Protein AF-0000000066011784 (afdb_homodimer)

Sequence (286 aa):
MIDISGKDIVLREAIAEGFIKLKKDTIEKITKREIEKGDVIATAKVAGILAAKKTHELLPMCHPIPLEYINVEIEIENDGLKVVSTVRAHYRTGVEMEALTATSIALLTIWDMVKKYEKDEEGQYPLTEISKIRVVSKIKSYGMIDISGKDIVLREAIAEGFIKLKKDTIEKITKREIEKGDVIATAKVAGILAAKKTHELLPMCHPIPLEYINVEIEIENDGLKVVSTVRAHYRTGVEMEALTATSIALLTIWDMVKKYEKDEEGQYPLTEISKIRVVSKIKSYG

Structure (mmCIF, N/CA/C/O backbone):
data_AF-0000000066011784-model_v1
#
loop_
_entity.id
_entity.type
_entity.pdbx_description
1 polymer 'Probable cyclic pyranopterin monophosphate synthase'
#
loop_
_atom_site.group_PDB
_atom_site.id
_atom_site.type_symbol
_atom_site.label_atom_id
_atom_site.label_alt_id
_atom_site.label_comp_id
_atom_site.label_asym_id
_atom_site.label_entity_id
_atom_site.label_seq_id
_atom_site.pdbx_PDB_ins_code
_atom_site.Cartn_x
_atom_site.Cartn_y
_atom_site.Cartn_z
_atom_site.occupancy
_atom_site.B_iso_or_equiv
_atom_site.auth_seq_id
_atom_site.auth_comp_id
_atom_site.auth_asym_id
_atom_site.auth_atom_id
_atom_site.pdbx_PDB_model_num
ATOM 1 N N . MET A 1 1 ? 7.016 -10.203 -16.797 1 94.31 1 MET A N 1
ATOM 2 C CA . MET A 1 1 ? 5.688 -10.805 -16.703 1 94.31 1 MET A CA 1
ATOM 3 C C . MET A 1 1 ? 5.719 -12.266 -17.156 1 94.31 1 MET A C 1
ATOM 5 O O . MET A 1 1 ? 6.492 -12.625 -18.047 1 94.31 1 MET A O 1
ATOM 9 N N . ILE A 1 2 ? 4.926 -13 -16.469 1 93.44 2 ILE A N 1
ATOM 10 C CA . ILE A 1 2 ? 4.855 -14.422 -16.797 1 93.44 2 ILE A CA 1
ATOM 11 C C . ILE A 1 2 ? 3.863 -14.641 -17.938 1 93.44 2 ILE A C 1
ATOM 13 O O . ILE A 1 2 ? 2.787 -14.039 -17.953 1 93.44 2 ILE A O 1
ATOM 17 N N . ASP A 1 3 ? 4.336 -15.523 -18.906 1 96.31 3 ASP A N 1
ATOM 18 C CA . ASP A 1 3 ? 3.43 -15.867 -20 1 96.31 3 ASP A CA 1
ATOM 19 C C . ASP A 1 3 ? 2.268 -16.719 -19.5 1 96.31 3 ASP A C 1
ATOM 21 O O . ASP A 1 3 ? 2.475 -17.844 -19.031 1 96.31 3 ASP A O 1
ATOM 25 N N . ILE A 1 4 ? 1.049 -16.203 -19.719 1 96.06 4 ILE A N 1
ATOM 26 C CA . ILE A 1 4 ? -0.105 -16.938 -19.203 1 96.06 4 ILE A CA 1
ATOM 27 C C . ILE A 1 4 ? -0.99 -17.391 -20.359 1 96.06 4 ILE A C 1
ATOM 29 O O . ILE A 1 4 ? -2.115 -17.844 -20.156 1 96.06 4 ILE A O 1
ATOM 33 N N . SER A 1 5 ? -0.498 -17.312 -21.562 1 95.94 5 SER A N 1
ATOM 34 C CA . SER A 1 5 ? -1.298 -17.578 -22.75 1 95.94 5 SER A CA 1
ATOM 35 C C . SER A 1 5 ? -1.768 -19.031 -22.797 1 95.94 5 SER A C 1
ATOM 37 O O . SER A 1 5 ? -2.789 -19.344 -23.406 1 95.94 5 SER A O 1
ATOM 39 N N . GLY A 1 6 ? -1.087 -19.875 -22.141 1 96.12 6 GLY A N 1
ATOM 40 C CA . GLY A 1 6 ? -1.404 -21.297 -22.156 1 96.12 6 GLY A CA 1
ATOM 41 C C . GLY A 1 6 ? -2.344 -21.719 -21.047 1 96.12 6 GLY A C 1
ATOM 42 O O . GLY A 1 6 ? -2.719 -22.891 -20.938 1 96.12 6 GLY A O 1
ATOM 43 N N . LYS A 1 7 ? -2.783 -20.906 -20.281 1 95.31 7 LYS A N 1
ATOM 44 C CA . LYS A 1 7 ? -3.625 -21.234 -19.141 1 95.31 7 LYS A CA 1
ATOM 45 C C . LYS A 1 7 ? -5.105 -21.078 -19.484 1 95.31 7 LYS A C 1
ATOM 47 O O . LYS A 1 7 ? -5.469 -20.25 -20.312 1 95.31 7 LYS A O 1
ATOM 52 N N . ASP A 1 8 ? -5.93 -21.75 -18.766 1 95.56 8 ASP A N 1
ATOM 53 C CA . ASP A 1 8 ? -7.375 -21.688 -18.953 1 95.56 8 ASP A CA 1
ATOM 54 C C . ASP A 1 8 ? -7.98 -20.516 -18.203 1 95.56 8 ASP A C 1
ATOM 56 O O . ASP A 1 8 ? -7.426 -20.062 -17.188 1 95.56 8 ASP A O 1
ATOM 60 N N . ILE A 1 9 ? -9.086 -20.047 -18.734 1 97.31 9 ILE A N 1
ATOM 61 C CA . ILE A 1 9 ? -9.875 -19.047 -18.031 1 97.31 9 ILE A CA 1
ATOM 62 C C . ILE A 1 9 ? -10.766 -19.719 -16.984 1 97.31 9 ILE A C 1
ATOM 64 O O . ILE A 1 9 ? -11.594 -20.562 -17.328 1 97.31 9 ILE A O 1
ATOM 68 N N . VAL A 1 10 ? -10.602 -19.391 -15.719 1 97.25 10 VAL A N 1
ATOM 69 C CA . VAL A 1 10 ? -11.414 -19.953 -14.641 1 97.25 10 VAL A CA 1
ATOM 70 C C . VAL A 1 10 ? -11.797 -18.828 -13.664 1 97.25 10 VAL A C 1
ATOM 72 O O . VAL A 1 10 ? -11.258 -17.734 -13.727 1 97.25 10 VAL A O 1
ATOM 75 N N . LEU A 1 11 ? -12.758 -19.141 -12.828 1 97.56 11 LEU A N 1
ATOM 76 C CA . LEU A 1 11 ? -13.117 -18.188 -11.789 1 97.56 11 LEU A CA 1
ATOM 77 C C . LEU A 1 11 ? -12 -18.062 -10.758 1 97.56 11 LEU A C 1
ATOM 79 O O . LEU A 1 11 ? -11.523 -19.062 -10.227 1 97.56 11 LEU A O 1
ATOM 83 N N . ARG A 1 12 ? -11.664 -16.844 -10.586 1 97.56 12 ARG A N 1
ATOM 84 C CA . ARG A 1 12 ? -10.68 -16.484 -9.57 1 97.56 12 ARG A CA 1
ATOM 85 C C . ARG A 1 12 ? -11.266 -15.516 -8.555 1 97.56 12 ARG A C 1
ATOM 87 O O . ARG A 1 12 ? -11.984 -14.586 -8.93 1 97.56 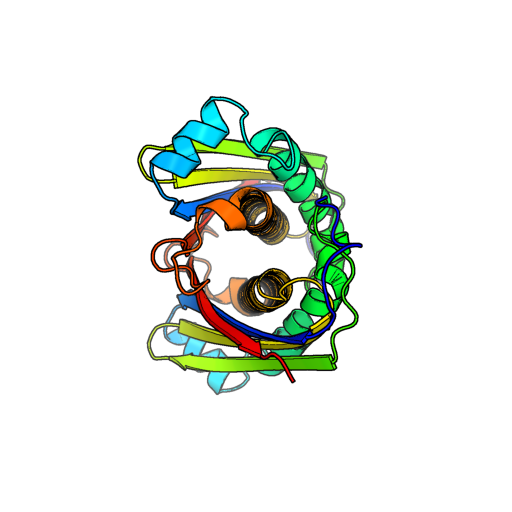12 ARG A O 1
ATOM 94 N N . GLU A 1 13 ? -11.039 -15.758 -7.312 1 98.44 13 GLU A N 1
ATOM 95 C CA . GLU A 1 13 ? -11.406 -14.836 -6.246 1 98.44 13 GLU A CA 1
ATOM 96 C C . GLU A 1 13 ? -10.289 -14.703 -5.215 1 98.44 13 GLU A C 1
ATOM 98 O O . GLU A 1 13 ? -9.641 -15.695 -4.863 1 98.44 13 GLU A O 1
ATOM 103 N N . ALA A 1 14 ? -10.125 -13.547 -4.754 1 98.75 14 ALA A N 1
ATOM 104 C CA . ALA A 1 14 ? -9.172 -13.305 -3.674 1 98.75 14 ALA A CA 1
ATOM 105 C C . ALA A 1 14 ? -9.734 -12.32 -2.656 1 98.75 14 ALA A C 1
ATOM 107 O O . ALA A 1 14 ? -10.414 -11.359 -3.021 1 98.75 14 ALA A O 1
ATOM 108 N N . ILE A 1 15 ? -9.477 -12.57 -1.423 1 98.88 15 ILE A N 1
ATOM 109 C CA . ILE A 1 15 ? -9.789 -11.672 -0.318 1 98.88 15 ILE A CA 1
ATOM 110 C C . ILE A 1 15 ? -8.5 -11.258 0.389 1 98.88 15 ILE A C 1
ATOM 112 O O . ILE A 1 15 ? -7.684 -12.102 0.757 1 98.88 15 ILE A O 1
ATOM 116 N N . ALA A 1 16 ? -8.281 -10 0.486 1 98.94 16 ALA A N 1
ATOM 117 C CA . ALA A 1 16 ? -7.152 -9.445 1.233 1 98.94 16 ALA A CA 1
ATOM 118 C C . ALA A 1 16 ? -7.633 -8.555 2.377 1 98.94 16 ALA A C 1
ATOM 120 O O . ALA A 1 16 ? -8.742 -8.023 2.33 1 98.94 16 ALA A O 1
ATOM 121 N N . GLU A 1 17 ? -6.809 -8.43 3.387 1 98.94 17 GLU A N 1
ATOM 122 C CA . GLU A 1 17 ? -7.133 -7.543 4.5 1 98.94 17 GLU A CA 1
ATOM 123 C C . GLU A 1 17 ? -5.918 -6.723 4.922 1 98.94 17 GLU A C 1
ATOM 125 O O . GLU A 1 17 ? -4.797 -6.996 4.488 1 98.94 17 GLU A O 1
ATOM 130 N N . GLY A 1 18 ? -6.121 -5.754 5.664 1 98.94 18 GLY A N 1
ATOM 131 C CA . GLY A 1 18 ? -5.137 -4.895 6.301 1 98.94 18 GLY A CA 1
ATOM 132 C C . GLY A 1 18 ? -5.711 -4.062 7.43 1 98.94 18 GLY A C 1
ATOM 133 O O . GLY A 1 18 ? -6.926 -4.043 7.641 1 98.94 18 GLY A O 1
ATOM 134 N N . PHE A 1 19 ? -4.801 -3.488 8.094 1 98.94 19 PHE A N 1
ATOM 135 C CA . PHE A 1 19 ? -5.207 -2.758 9.289 1 98.94 19 PHE A CA 1
ATOM 136 C C . PHE A 1 19 ? -4.387 -1.481 9.445 1 98.94 19 PHE A C 1
ATOM 138 O O . PHE A 1 19 ? -3.191 -1.465 9.148 1 98.94 19 PHE A O 1
ATOM 145 N N . ILE A 1 20 ? -5.043 -0.404 9.859 1 98.94 20 ILE A N 1
ATOM 146 C CA . ILE A 1 20 ? -4.34 0.812 10.25 1 98.94 20 ILE A CA 1
ATOM 147 C C . ILE A 1 20 ? -4.645 1.138 11.711 1 98.94 20 ILE A C 1
ATOM 149 O O . ILE A 1 20 ? -5.812 1.274 12.094 1 98.94 20 ILE A O 1
ATOM 153 N N . LYS A 1 21 ? -3.605 1.22 12.547 1 98.94 21 LYS A N 1
ATOM 154 C CA . LYS A 1 21 ? -3.699 1.637 13.945 1 98.94 21 LYS A CA 1
ATOM 155 C C . LYS A 1 21 ? -3.834 3.152 14.055 1 98.94 21 LYS A C 1
ATOM 157 O O . LYS A 1 21 ? -3.068 3.896 13.438 1 98.94 21 LYS A O 1
ATOM 162 N N . LEU A 1 22 ? -4.797 3.602 14.836 1 98.81 22 LEU A N 1
ATOM 163 C CA . LEU A 1 22 ? -5.062 5.023 15.023 1 98.81 22 LEU A CA 1
ATOM 164 C C . LEU A 1 22 ? -5.32 5.332 16.5 1 98.81 22 LEU A C 1
ATOM 166 O O . LEU A 1 22 ? -5.648 4.438 17.281 1 98.81 22 LEU A O 1
ATOM 170 N N . LYS A 1 23 ? -5.219 6.641 16.828 1 98.44 23 LYS A N 1
ATOM 171 C CA . LYS A 1 23 ? -5.617 7.109 18.141 1 98.44 23 LYS A CA 1
ATOM 172 C C . LYS A 1 23 ? -7.117 6.938 18.359 1 98.44 23 LYS A C 1
ATOM 174 O O . LYS A 1 23 ? -7.906 7.066 17.422 1 98.44 23 LYS A O 1
ATOM 179 N N . LYS A 1 24 ? -7.477 6.727 19.641 1 98 24 LYS A N 1
ATOM 180 C CA . LYS A 1 24 ? -8.891 6.582 20 1 98 24 LYS A CA 1
ATOM 181 C C . LYS A 1 24 ? -9.68 7.828 19.609 1 98 24 LYS A C 1
ATOM 183 O O . LYS A 1 24 ? -10.797 7.719 19.094 1 98 24 LYS A O 1
ATOM 188 N N . ASP A 1 25 ? -9.109 8.953 19.844 1 98.06 25 ASP A N 1
ATOM 189 C CA . ASP A 1 25 ? -9.781 10.211 19.531 1 98.06 25 ASP A CA 1
ATOM 190 C C . ASP A 1 25 ? -10.039 10.32 18.016 1 98.06 25 ASP A C 1
ATOM 192 O O . ASP A 1 25 ? -11.062 10.867 17.609 1 98.06 25 ASP A O 1
ATOM 196 N N . THR A 1 26 ? -9.094 9.852 17.219 1 98.69 26 THR A N 1
ATOM 197 C CA . THR A 1 26 ? -9.258 9.875 15.781 1 98.69 26 THR A CA 1
ATOM 198 C C . THR A 1 26 ? -10.406 8.961 15.352 1 98.69 26 THR A C 1
ATOM 200 O O . THR A 1 26 ? -11.219 9.328 14.5 1 98.69 26 THR A O 1
ATOM 203 N N . ILE A 1 27 ? -10.469 7.785 15.953 1 98.75 27 ILE A N 1
ATOM 204 C CA . ILE A 1 27 ? -11.516 6.824 15.641 1 98.75 27 ILE A CA 1
ATOM 205 C C . ILE A 1 27 ? -12.883 7.422 15.984 1 98.75 27 ILE A C 1
ATOM 207 O O . ILE A 1 27 ? -13.844 7.273 15.227 1 98.75 27 ILE A O 1
ATOM 211 N N . GLU A 1 28 ? -12.945 8.094 17.078 1 98.5 28 GLU A N 1
ATOM 212 C CA . GLU A 1 28 ? -14.18 8.758 17.484 1 98.5 28 GLU A CA 1
ATOM 213 C C . GLU A 1 28 ? -14.594 9.812 16.469 1 98.5 28 GLU A C 1
ATOM 215 O O . GLU A 1 28 ? -15.773 9.922 16.109 1 98.5 28 GLU A O 1
ATOM 220 N N . LYS A 1 29 ? -13.664 10.57 16.016 1 98.62 29 LYS A N 1
ATOM 221 C CA . LYS A 1 29 ? -13.945 11.602 15.023 1 98.62 29 LYS A CA 1
ATOM 222 C C . LYS A 1 29 ? -14.453 10.992 13.727 1 98.62 29 LYS A C 1
ATOM 224 O O . LYS A 1 29 ? -15.336 11.547 13.07 1 98.62 29 LYS A O 1
ATOM 229 N N . ILE A 1 30 ? -13.875 9.859 13.312 1 98.62 30 ILE A N 1
ATOM 230 C CA . ILE A 1 30 ? -14.328 9.164 12.109 1 98.62 30 ILE A CA 1
ATOM 231 C C . ILE A 1 30 ? -15.773 8.727 12.289 1 98.62 30 ILE A C 1
ATOM 233 O O . ILE A 1 30 ? -16.609 8.953 11.406 1 98.62 30 ILE A O 1
ATOM 237 N N . THR A 1 31 ? -16.047 8.117 13.43 1 97.88 31 THR A N 1
ATOM 238 C CA . THR A 1 31 ? -17.375 7.57 13.719 1 97.88 31 THR A CA 1
ATOM 239 C C . THR A 1 31 ? -18.422 8.672 13.734 1 97.88 31 THR A C 1
ATOM 241 O O . THR A 1 31 ? -19.547 8.477 13.266 1 97.88 31 THR A O 1
ATOM 244 N N . LYS A 1 32 ? -18.016 9.805 14.188 1 97.81 32 LYS A N 1
ATOM 245 C CA . LYS A 1 32 ? -18.922 10.93 14.32 1 97.81 32 LYS A CA 1
ATOM 246 C C . LYS A 1 32 ? -18.953 11.773 13.047 1 97.81 32 LYS A C 1
ATOM 248 O O . LYS A 1 32 ? -19.672 12.766 12.969 1 97.81 32 LYS A O 1
ATOM 253 N N . ARG A 1 33 ? -18.141 11.398 12.023 1 97.12 33 ARG A N 1
ATOM 254 C CA . ARG A 1 33 ? -18.062 12.109 10.75 1 97.12 33 ARG A CA 1
ATOM 255 C C . ARG A 1 33 ? -17.594 13.547 10.953 1 97.12 33 ARG A C 1
ATOM 257 O O . ARG A 1 33 ? -18.188 14.484 10.398 1 97.12 33 ARG A O 1
ATOM 264 N N . GLU A 1 34 ? -16.609 13.656 11.766 1 97.88 34 GLU A N 1
ATOM 265 C CA . GLU A 1 34 ? -16.094 14.977 12.109 1 97.88 34 GLU A CA 1
ATOM 266 C C . GLU A 1 34 ? -14.727 15.211 11.469 1 97.88 34 GLU A C 1
ATOM 268 O O . GLU A 1 34 ? -13.992 16.125 11.867 1 97.88 34 GLU A O 1
ATOM 273 N N . ILE A 1 35 ? -14.391 14.445 10.578 1 97.94 35 ILE A N 1
ATOM 274 C CA . ILE A 1 35 ? -13.133 14.625 9.852 1 97.94 35 ILE A CA 1
ATOM 275 C C . ILE A 1 35 ? -13.289 15.719 8.805 1 97.94 35 ILE A C 1
ATOM 277 O O . ILE A 1 35 ? -14.211 15.68 7.98 1 97.94 35 ILE A O 1
ATOM 281 N N . GLU A 1 36 ? -12.398 16.672 8.836 1 96.44 36 GLU A N 1
ATOM 282 C CA . GLU A 1 36 ? -12.484 17.875 8.023 1 96.44 36 GLU A CA 1
ATOM 283 C C . GLU A 1 36 ? -12.492 17.547 6.535 1 96.44 36 GLU A C 1
ATOM 285 O O . GLU A 1 36 ? -13.195 18.188 5.754 1 96.44 36 GLU A O 1
ATOM 290 N N . LYS A 1 37 ? -11.734 16.531 6.129 1 96.88 37 LYS A N 1
ATOM 291 C CA . LYS A 1 37 ? -11.578 16.203 4.715 1 96.88 37 LYS A CA 1
ATOM 292 C C . LYS A 1 37 ? -12.812 15.484 4.172 1 96.88 37 LYS A C 1
ATOM 294 O O . LYS A 1 37 ? -12.922 15.25 2.969 1 96.88 37 LYS A O 1
ATOM 299 N N . GLY A 1 38 ? -13.719 15.008 5.02 1 97.44 38 GLY A N 1
ATOM 300 C CA . GLY A 1 38 ? -14.938 14.367 4.547 1 97.44 38 GLY A CA 1
ATOM 301 C C . GLY A 1 38 ? -15.125 12.969 5.094 1 97.44 38 GLY A C 1
ATOM 302 O O . GLY A 1 38 ? -14.594 12.633 6.152 1 97.44 38 GLY A O 1
ATOM 303 N N . ASP A 1 39 ? -15.992 12.188 4.375 1 98.19 39 ASP A N 1
ATOM 304 C CA . ASP A 1 39 ? -16.328 10.82 4.785 1 98.19 39 ASP A CA 1
ATOM 305 C C . ASP A 1 39 ? -15.156 9.875 4.527 1 98.19 39 ASP A C 1
ATOM 307 O O . ASP A 1 39 ? -14.93 9.461 3.389 1 98.19 39 ASP A O 1
ATOM 311 N N . VAL A 1 40 ? -14.508 9.484 5.645 1 98.81 40 VAL A N 1
ATOM 312 C CA . VAL A 1 40 ? -13.289 8.695 5.57 1 98.81 40 VAL A CA 1
ATOM 313 C C . VAL A 1 40 ? -13.586 7.332 4.953 1 98.81 40 VAL A C 1
ATOM 315 O O . VAL A 1 40 ? -12.883 6.879 4.051 1 98.81 40 VAL A O 1
ATOM 318 N N . ILE A 1 41 ? -14.625 6.676 5.359 1 98.75 41 ILE A N 1
ATOM 319 C CA . ILE A 1 41 ? -14.977 5.316 4.961 1 98.75 41 ILE A CA 1
ATOM 320 C C . ILE A 1 41 ? -15.352 5.297 3.479 1 98.75 41 ILE A C 1
ATOM 322 O O . ILE A 1 41 ? -14.805 4.512 2.705 1 98.75 41 ILE A O 1
ATOM 326 N N . ALA A 1 42 ? -16.219 6.207 3.078 1 98.69 42 ALA A N 1
ATOM 327 C CA . ALA A 1 42 ? -16.656 6.246 1.687 1 98.69 42 ALA A CA 1
ATOM 328 C C . ALA A 1 42 ? -15.5 6.574 0.752 1 98.69 42 ALA A C 1
ATOM 330 O O . ALA A 1 42 ? -15.359 5.965 -0.31 1 98.69 42 ALA A O 1
ATOM 331 N N . THR A 1 43 ? -14.711 7.504 1.139 1 98.88 43 THR A N 1
ATOM 332 C CA . THR A 1 43 ? -13.586 7.918 0.307 1 98.88 43 THR A CA 1
ATOM 333 C C . THR A 1 43 ? -12.578 6.781 0.146 1 98.88 43 THR A C 1
ATOM 335 O O . THR A 1 43 ? -12.102 6.516 -0.96 1 98.88 43 THR A O 1
ATOM 338 N N . ALA A 1 44 ? -12.25 6.117 1.229 1 98.94 44 ALA A N 1
ATOM 339 C CA . ALA A 1 44 ? -11.281 5.02 1.198 1 98.94 44 ALA A CA 1
ATOM 340 C C . ALA A 1 44 ? -11.812 3.852 0.372 1 98.94 44 ALA A C 1
ATOM 342 O O . ALA A 1 44 ? -11.055 3.215 -0.367 1 98.94 44 ALA A O 1
ATOM 343 N N . LYS A 1 45 ? -13.109 3.549 0.526 1 98.94 45 LYS A N 1
ATOM 344 C CA . LYS A 1 45 ? -13.727 2.48 -0.257 1 98.94 45 LYS A CA 1
ATOM 345 C C . LYS A 1 45 ? -13.578 2.74 -1.753 1 98.94 45 LYS A C 1
ATOM 347 O O . LYS A 1 45 ? -13.141 1.862 -2.502 1 98.94 45 LYS A O 1
ATOM 352 N N . VAL A 1 46 ? -13.844 3.922 -2.154 1 98.88 46 VAL A N 1
ATOM 353 C CA . VAL A 1 46 ? -13.805 4.262 -3.572 1 98.88 46 VAL A CA 1
ATOM 354 C C . VAL A 1 46 ? -12.359 4.258 -4.066 1 98.88 46 VAL A C 1
ATOM 356 O O . VAL A 1 46 ? -12.07 3.748 -5.148 1 98.88 46 VAL A O 1
ATOM 359 N N . ALA A 1 47 ? -11.469 4.82 -3.256 1 98.94 47 ALA A N 1
ATOM 360 C CA . ALA A 1 47 ? -10.055 4.832 -3.629 1 98.94 47 ALA A CA 1
ATOM 361 C C . ALA A 1 47 ? -9.531 3.412 -3.822 1 98.94 47 ALA A C 1
ATOM 363 O O . ALA A 1 47 ? -8.805 3.137 -4.781 1 98.94 47 ALA A O 1
ATOM 364 N N . GLY A 1 48 ? -9.891 2.521 -2.895 1 98.94 48 GLY A N 1
ATOM 365 C CA . GLY A 1 48 ? -9.492 1.129 -3.014 1 98.94 48 GLY A CA 1
ATOM 366 C C . GLY A 1 48 ? -10.016 0.46 -4.27 1 98.94 48 GLY A C 1
ATOM 367 O O . GLY A 1 48 ? -9.273 -0.242 -4.961 1 98.94 48 GLY A O 1
ATOM 368 N N . ILE A 1 49 ? -11.258 0.704 -4.566 1 98.94 49 ILE A N 1
ATOM 369 C CA . ILE A 1 49 ? -11.891 0.12 -5.742 1 98.94 49 ILE A CA 1
ATOM 370 C C . ILE A 1 49 ? -11.172 0.604 -7.004 1 98.94 49 ILE A C 1
ATOM 372 O O . ILE A 1 49 ? -10.836 -0.197 -7.879 1 98.94 49 ILE A O 1
ATOM 376 N N . LEU A 1 50 ? -10.914 1.842 -7.078 1 98.88 50 LEU A N 1
ATOM 377 C CA . LEU A 1 50 ? -10.258 2.414 -8.25 1 98.88 50 LEU A CA 1
ATOM 378 C C . LEU A 1 50 ? -8.836 1.89 -8.383 1 98.88 50 LEU A C 1
ATOM 380 O O . LEU A 1 50 ? -8.367 1.632 -9.492 1 98.88 50 LEU A O 1
ATOM 384 N N . ALA A 1 51 ? -8.195 1.74 -7.254 1 98.88 51 ALA A N 1
ATOM 385 C CA . ALA A 1 51 ? -6.816 1.252 -7.273 1 98.88 51 ALA A CA 1
ATOM 386 C C . ALA A 1 51 ? -6.75 -0.186 -7.781 1 98.88 51 ALA A C 1
ATOM 388 O O . ALA A 1 51 ? -5.828 -0.552 -8.508 1 98.88 51 ALA A O 1
ATOM 389 N N . ALA A 1 52 ? -7.695 -0.973 -7.367 1 98.88 52 ALA A N 1
ATOM 390 C CA . ALA A 1 52 ? -7.734 -2.346 -7.867 1 98.88 52 ALA A CA 1
ATOM 391 C C . ALA A 1 52 ? -7.742 -2.373 -9.391 1 98.88 52 ALA A C 1
ATOM 393 O O . ALA A 1 52 ? -7.062 -3.199 -10.008 1 98.88 52 ALA A O 1
ATOM 394 N N . LYS A 1 53 ? -8.438 -1.481 -9.969 1 98.75 53 LYS A N 1
ATOM 395 C CA . LYS A 1 53 ? -8.594 -1.421 -11.422 1 98.75 53 LYS A CA 1
ATOM 396 C C . LYS A 1 53 ? -7.312 -0.946 -12.094 1 98.75 53 LYS A C 1
ATOM 398 O O . LYS A 1 53 ? -7.145 -1.104 -13.305 1 98.75 53 LYS A O 1
ATOM 403 N N . LYS A 1 54 ? -6.383 -0.386 -11.32 1 98.44 54 LYS A N 1
ATOM 404 C CA . LYS A 1 54 ? -5.152 0.184 -11.867 1 98.44 54 LYS A CA 1
ATOM 405 C C . LYS A 1 54 ? -3.928 -0.593 -11.398 1 98.44 54 LYS A C 1
ATOM 407 O O . LYS A 1 54 ? -2.805 -0.092 -11.469 1 98.44 54 LYS A O 1
ATOM 412 N N . THR A 1 55 ? -4.18 -1.775 -10.93 1 98.88 55 THR A N 1
ATOM 413 C CA . THR A 1 55 ? -3.102 -2.559 -10.336 1 98.88 55 THR A CA 1
ATOM 414 C C . THR A 1 55 ? -1.966 -2.758 -11.336 1 98.88 55 THR A C 1
ATOM 416 O O . THR A 1 55 ? -0.795 -2.559 -11 1 98.88 55 THR A O 1
ATOM 419 N N . HIS A 1 56 ? -2.275 -3.07 -12.57 1 98.56 56 HIS A N 1
ATOM 420 C CA . HIS A 1 56 ? -1.271 -3.385 -13.578 1 98.56 56 HIS A CA 1
ATOM 421 C C . HIS A 1 56 ? -0.485 -2.141 -13.977 1 98.56 56 HIS A C 1
ATOM 423 O O . HIS A 1 56 ? 0.613 -2.246 -14.531 1 98.56 56 HIS A O 1
ATOM 429 N N . GLU A 1 57 ? -0.991 -0.917 -13.695 1 98.56 57 GLU A N 1
ATOM 430 C CA . GLU A 1 57 ? -0.268 0.325 -13.953 1 98.56 57 GLU A CA 1
ATOM 431 C C . GLU A 1 57 ? 0.727 0.625 -12.836 1 98.56 57 GLU A C 1
ATOM 433 O O . GLU A 1 57 ? 1.74 1.29 -13.062 1 98.56 57 GLU A O 1
ATOM 438 N N . LEU A 1 58 ? 0.425 0.125 -11.672 1 98.69 58 LEU A N 1
ATOM 439 C CA . LEU A 1 58 ? 1.206 0.427 -10.477 1 98.69 58 LEU A CA 1
ATOM 440 C C . LEU A 1 58 ? 2.301 -0.613 -10.266 1 98.69 58 LEU A C 1
ATOM 442 O O . LEU A 1 58 ? 3.377 -0.293 -9.758 1 98.69 58 LEU A O 1
ATOM 446 N N . LEU A 1 59 ? 1.988 -1.848 -10.609 1 98.75 59 LEU A N 1
ATOM 447 C CA . LEU A 1 59 ? 2.906 -2.969 -10.445 1 98.75 59 LEU A CA 1
ATOM 448 C C . LEU A 1 59 ? 3.387 -3.48 -11.805 1 98.75 59 LEU A C 1
ATOM 450 O O . LEU A 1 59 ? 2.631 -4.129 -12.531 1 98.75 59 LEU A O 1
ATOM 454 N N . PRO A 1 60 ? 4.59 -3.33 -12.07 1 98.56 60 PRO A N 1
ATOM 455 C CA . PRO A 1 60 ? 5.113 -3.449 -13.438 1 98.56 60 PRO A CA 1
ATOM 456 C C . PRO A 1 60 ? 4.883 -4.832 -14.039 1 98.56 60 PRO A C 1
ATOM 458 O O . PRO A 1 60 ? 4.73 -4.961 -15.258 1 98.56 60 PRO A O 1
ATOM 461 N N . MET A 1 61 ? 4.879 -5.836 -13.266 1 98.19 61 MET A N 1
ATOM 462 C CA . MET A 1 61 ? 4.883 -7.1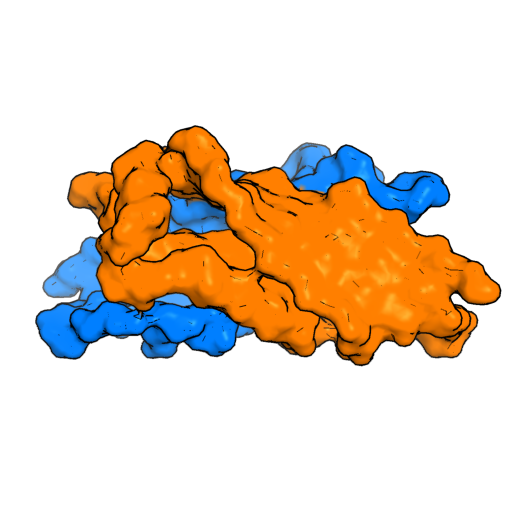8 -13.836 1 98.19 61 MET A CA 1
ATOM 463 C C . MET A 1 61 ? 3.504 -7.824 -13.719 1 98.19 61 MET A C 1
ATOM 465 O O . MET A 1 61 ? 3.363 -9.039 -13.891 1 98.19 61 MET A O 1
ATOM 469 N N . CYS A 1 62 ? 2.52 -7.082 -13.359 1 98.12 62 CYS A N 1
ATOM 470 C CA . CYS A 1 62 ? 1.153 -7.586 -13.289 1 98.12 62 CYS A CA 1
ATOM 471 C C . CYS A 1 62 ? 0.471 -7.516 -14.648 1 98.12 62 CYS A C 1
ATOM 473 O O . CYS A 1 62 ? 0.698 -6.578 -15.414 1 98.12 62 CYS A O 1
ATOM 475 N N . HIS A 1 63 ? -0.33 -8.445 -14.969 1 98.19 63 HIS A N 1
ATOM 476 C CA . HIS A 1 63 ? -1.192 -8.43 -16.141 1 98.19 63 HIS A CA 1
ATOM 477 C C . HIS A 1 63 ? -2.404 -7.531 -15.93 1 98.19 63 HIS A C 1
ATOM 479 O O . HIS A 1 63 ? -2.918 -7.434 -14.812 1 98.19 63 HIS A O 1
ATOM 485 N N . PRO A 1 64 ? -2.861 -6.871 -16.969 1 98.19 64 PRO A N 1
ATOM 486 C CA . PRO A 1 64 ? -4.18 -6.246 -16.859 1 98.19 64 PRO A CA 1
ATOM 487 C C . PRO A 1 64 ? -5.316 -7.266 -16.844 1 98.19 64 PRO A C 1
ATOM 489 O O . PRO A 1 64 ? -5.465 -8.047 -17.797 1 98.19 64 PRO A O 1
ATOM 492 N N . ILE A 1 65 ? -6.066 -7.336 -15.797 1 98.31 65 ILE A N 1
ATOM 493 C CA . ILE A 1 65 ? -7.121 -8.328 -15.625 1 98.31 65 ILE A CA 1
ATOM 494 C C . ILE A 1 65 ? -8.484 -7.66 -15.742 1 98.31 65 ILE A C 1
ATOM 496 O O . ILE A 1 65 ? -8.727 -6.613 -15.141 1 98.31 65 ILE A O 1
ATOM 500 N N . PRO A 1 66 ? -9.398 -8.211 -16.547 1 98.38 66 PRO A N 1
ATOM 501 C CA . PRO A 1 66 ? -10.766 -7.688 -16.594 1 98.38 66 PRO A CA 1
ATOM 502 C C . PRO A 1 66 ? -11.586 -8.047 -15.359 1 98.38 66 PRO A C 1
ATOM 504 O O . PRO A 1 66 ? -12.422 -8.945 -15.406 1 98.38 66 PRO A O 1
ATOM 507 N N . LEU A 1 67 ? -11.477 -7.297 -14.359 1 98.81 67 LEU A N 1
ATOM 508 C CA . LEU A 1 67 ? -12.125 -7.57 -13.078 1 98.81 67 LEU A CA 1
ATOM 509 C C . LEU A 1 67 ? -13.641 -7.551 -13.219 1 98.81 67 LEU A C 1
ATOM 511 O O . LEU A 1 67 ? -14.195 -6.703 -13.93 1 98.81 67 LEU A O 1
ATOM 515 N N . GLU A 1 68 ? -14.266 -8.414 -12.5 1 98.75 68 GLU A N 1
ATOM 516 C CA . GLU A 1 68 ? -15.719 -8.555 -12.609 1 98.75 68 GLU A CA 1
ATOM 517 C C . GLU A 1 68 ? -16.422 -8.094 -11.336 1 98.75 68 GLU A C 1
ATOM 519 O O . GLU A 1 68 ? -17.594 -7.734 -11.359 1 98.75 68 GLU A O 1
ATOM 524 N N . TYR A 1 69 ? -15.734 -8.125 -10.297 1 98.88 69 TYR A N 1
ATOM 525 C CA . TYR A 1 69 ? -16.281 -7.734 -9 1 98.88 69 TYR A CA 1
ATOM 526 C C . TYR A 1 69 ? -15.188 -7.199 -8.086 1 98.88 69 TYR A C 1
ATOM 528 O O . TYR A 1 69 ? -14.094 -7.766 -8.016 1 98.88 69 TYR A O 1
ATOM 536 N N . ILE A 1 70 ? -15.43 -6.109 -7.477 1 98.94 70 ILE A N 1
ATOM 537 C CA . ILE A 1 70 ? -14.578 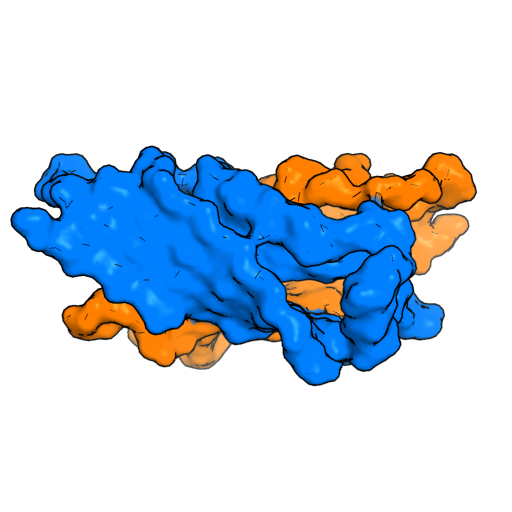-5.531 -6.445 1 98.94 70 ILE A CA 1
ATOM 538 C C . ILE A 1 70 ? -15.438 -5.012 -5.297 1 98.94 70 ILE A C 1
ATOM 540 O O . ILE A 1 70 ? -16.406 -4.277 -5.516 1 98.94 70 ILE A O 1
ATOM 544 N N . ASN A 1 71 ? -15.102 -5.406 -4.113 1 98.88 71 ASN A N 1
ATOM 545 C CA . ASN A 1 71 ? -15.727 -4.855 -2.912 1 98.88 71 ASN A CA 1
ATOM 546 C C . ASN A 1 71 ? -14.68 -4.516 -1.848 1 98.88 71 ASN A C 1
ATOM 548 O O . ASN A 1 71 ? -13.734 -5.273 -1.643 1 98.88 71 ASN A O 1
ATOM 552 N N . VAL A 1 72 ? -14.812 -3.381 -1.279 1 98.94 72 VAL A N 1
ATOM 553 C CA . VAL A 1 72 ? -13.969 -2.949 -0.167 1 98.94 72 VAL A CA 1
ATOM 554 C C . VAL A 1 72 ? -14.836 -2.641 1.049 1 98.94 72 VAL A C 1
ATOM 556 O O . VAL A 1 72 ? -15.758 -1.825 0.969 1 98.94 72 VAL A O 1
ATOM 559 N N . GLU A 1 73 ? -14.531 -3.336 2.07 1 98.88 73 GLU A N 1
ATOM 560 C CA . GLU A 1 73 ? -15.219 -3.115 3.338 1 98.88 73 GLU A CA 1
ATOM 561 C C . GLU A 1 73 ? -14.266 -2.574 4.398 1 98.88 73 GLU A C 1
ATOM 563 O O . GLU A 1 73 ? -13.102 -2.99 4.469 1 98.88 73 GLU A O 1
ATOM 568 N N . ILE A 1 74 ? -14.828 -1.674 5.191 1 98.88 74 ILE A N 1
ATOM 569 C CA . ILE A 1 74 ? -14.031 -1.058 6.242 1 98.88 74 ILE A CA 1
ATOM 570 C C . ILE A 1 74 ? -14.75 -1.189 7.582 1 98.88 74 ILE A C 1
ATOM 572 O O . ILE A 1 74 ? -15.898 -0.769 7.723 1 98.88 74 ILE A O 1
ATOM 576 N N . GLU A 1 75 ? -14.047 -1.799 8.469 1 98.75 75 GLU A N 1
ATOM 577 C CA . GLU A 1 75 ? -14.586 -2.008 9.805 1 98.75 75 GLU A CA 1
ATOM 578 C C . GLU A 1 75 ? -13.852 -1.153 10.836 1 98.75 75 GLU A C 1
ATOM 580 O O . GLU A 1 75 ? -12.625 -1.162 10.891 1 98.75 75 GLU A O 1
ATOM 585 N N . ILE A 1 76 ? -14.648 -0.483 11.672 1 98.62 76 ILE A N 1
ATOM 586 C CA . ILE A 1 76 ? -14.062 0.295 12.758 1 98.62 76 ILE A CA 1
ATOM 587 C C . ILE A 1 76 ? -13.797 -0.614 13.961 1 98.62 76 ILE A C 1
ATOM 589 O O . ILE A 1 76 ? -14.695 -1.301 14.445 1 98.62 76 ILE A O 1
ATOM 593 N N . GLU A 1 77 ? -12.609 -0.665 14.352 1 98.25 77 GLU A N 1
ATOM 594 C CA . GLU A 1 77 ? -12.211 -1.42 15.531 1 98.25 77 GLU A CA 1
ATOM 595 C C . GLU A 1 77 ? -11.82 -0.488 16.672 1 98.25 77 GLU A C 1
ATOM 597 O O . GLU A 1 77 ? -11.875 0.735 16.531 1 98.25 77 GLU A O 1
ATOM 602 N N . ASN A 1 78 ? -11.43 -1.06 17.875 1 96.88 78 ASN A N 1
ATOM 603 C CA . ASN A 1 78 ? -11.156 -0.278 19.062 1 96.88 78 ASN A CA 1
ATOM 604 C C . ASN A 1 78 ? -9.898 0.569 18.906 1 96.88 78 ASN A C 1
ATOM 606 O O . ASN A 1 78 ? -9.797 1.656 19.484 1 96.88 78 ASN A O 1
ATOM 610 N N . ASP A 1 79 ? -8.945 0.019 18.141 1 98.44 79 ASP A N 1
ATOM 611 C CA . ASP A 1 79 ? -7.672 0.723 18.078 1 98.44 79 ASP A CA 1
ATOM 612 C C . ASP A 1 79 ? -7.309 1.068 16.641 1 98.44 79 ASP A C 1
ATOM 614 O O . ASP A 1 79 ? -6.141 1.308 16.328 1 98.44 79 ASP A O 1
ATOM 618 N N . GLY A 1 80 ? -8.266 1.033 15.711 1 98.75 80 GLY A N 1
ATOM 619 C CA . GLY A 1 80 ? -7.98 1.333 14.32 1 98.75 80 GLY A CA 1
ATOM 620 C C . GLY A 1 80 ? -9.086 0.891 13.375 1 98.75 80 GLY A C 1
ATOM 621 O O . GLY A 1 80 ? -10.25 0.793 13.766 1 98.75 80 GLY A O 1
ATOM 622 N N . LEU A 1 81 ? -8.789 0.838 12.117 1 98.94 81 LEU A N 1
ATOM 623 C CA . LEU A 1 81 ? -9.727 0.392 11.086 1 98.94 81 LEU A CA 1
ATOM 624 C C . LEU A 1 81 ? -9.172 -0.819 10.344 1 98.94 81 LEU A C 1
ATOM 626 O O . LEU A 1 81 ? -7.988 -0.859 10 1 98.94 81 LEU A O 1
ATOM 630 N N . LYS A 1 82 ? -10.039 -1.771 10.156 1 98.94 82 LYS A N 1
ATOM 631 C CA . LYS A 1 82 ? -9.734 -2.934 9.328 1 98.94 82 LYS A CA 1
ATOM 632 C C . LYS A 1 82 ? -10.344 -2.789 7.938 1 98.94 82 LYS A C 1
ATOM 634 O O . LYS A 1 82 ? -11.508 -2.404 7.801 1 98.94 82 LYS A O 1
ATOM 639 N N . VAL A 1 83 ? -9.555 -3.051 6.938 1 98.94 83 VAL A N 1
ATOM 640 C CA . VAL A 1 83 ? -10.016 -3.041 5.551 1 98.94 83 VAL A CA 1
ATOM 641 C C . VAL A 1 83 ? -10.016 -4.465 4.996 1 98.94 83 VAL A C 1
ATOM 643 O O . VAL A 1 83 ? -9.039 -5.199 5.164 1 98.94 83 VAL A O 1
ATOM 646 N N . VAL A 1 84 ? -11.07 -4.852 4.383 1 98.94 84 VAL A N 1
ATOM 647 C CA . VAL A 1 84 ? -11.18 -6.137 3.703 1 98.94 84 VAL A CA 1
ATOM 648 C C . VAL A 1 84 ? -11.625 -5.926 2.258 1 98.94 84 VAL A C 1
ATOM 650 O O . VAL A 1 84 ? -12.656 -5.301 2.004 1 98.94 84 VAL A O 1
ATOM 653 N N . SER A 1 85 ? -10.852 -6.434 1.326 1 98.94 85 SER A N 1
ATOM 654 C CA . SER A 1 85 ? -11.156 -6.301 -0.095 1 98.94 85 SER A CA 1
ATOM 655 C C . SER A 1 85 ? -11.406 -7.66 -0.735 1 98.94 85 SER A C 1
ATOM 657 O O . SER A 1 85 ? -10.641 -8.602 -0.518 1 98.94 85 SER A O 1
ATOM 659 N N . THR A 1 86 ? -12.43 -7.75 -1.491 1 98.94 86 THR A N 1
ATOM 660 C CA . THR A 1 86 ? -12.766 -8.93 -2.275 1 98.94 86 THR A CA 1
ATOM 661 C C . THR A 1 86 ? -12.75 -8.609 -3.768 1 98.94 86 THR A C 1
ATOM 663 O O . THR A 1 86 ? -13.398 -7.66 -4.211 1 98.94 86 THR A O 1
ATOM 666 N N . VAL A 1 87 ? -12.047 -9.438 -4.508 1 98.94 87 VAL A N 1
ATOM 667 C CA . VAL A 1 87 ? -11.945 -9.234 -5.949 1 98.94 87 VAL A CA 1
ATOM 668 C C . VAL A 1 87 ? -12.203 -10.555 -6.672 1 98.94 87 VAL A C 1
ATOM 670 O O . VAL A 1 87 ? -11.773 -11.617 -6.215 1 98.94 87 VAL A O 1
ATOM 673 N N . ARG A 1 88 ? -12.914 -10.453 -7.82 1 98.69 88 ARG A N 1
ATOM 674 C CA . ARG A 1 88 ? -13.25 -11.633 -8.609 1 98.69 88 ARG A CA 1
ATOM 675 C C . ARG A 1 88 ? -13.117 -11.344 -10.102 1 98.69 88 ARG A C 1
ATOM 677 O O .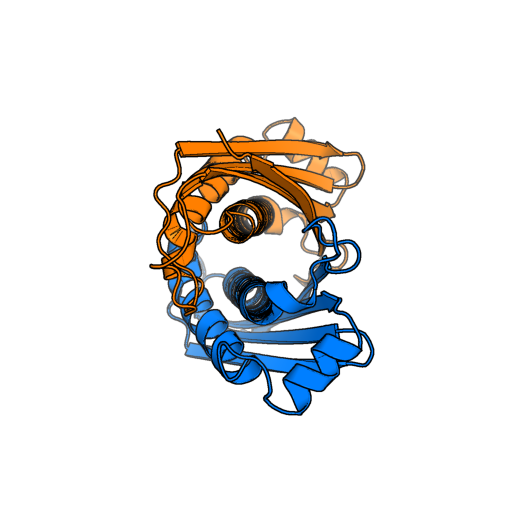 ARG A 1 88 ? -13.375 -10.227 -10.547 1 98.69 88 ARG A O 1
ATOM 684 N N . ALA A 1 89 ? -12.688 -12.375 -10.773 1 98.5 89 ALA A N 1
ATOM 685 C CA . ALA A 1 89 ? -12.656 -12.336 -12.234 1 98.5 89 ALA A CA 1
ATOM 686 C C . ALA A 1 89 ? -12.586 -13.75 -12.82 1 98.5 89 ALA A C 1
ATOM 688 O O . ALA A 1 89 ? -12.086 -14.672 -12.172 1 98.5 89 ALA A O 1
ATOM 689 N N . HIS A 1 90 ? -13.18 -13.938 -14 1 98.06 90 HIS A N 1
ATOM 690 C CA . HIS A 1 90 ? -12.812 -15.078 -14.836 1 98.06 90 HIS A CA 1
ATOM 691 C C . HIS A 1 90 ? -11.602 -14.75 -15.703 1 98.06 90 HIS A C 1
ATOM 693 O O . HIS A 1 90 ? -11.695 -13.945 -16.641 1 98.06 90 HIS A O 1
ATOM 699 N N . TYR A 1 91 ? -10.484 -15.367 -15.391 1 97.44 91 TYR A N 1
ATOM 700 C CA . TYR A 1 91 ? -9.273 -15.031 -16.125 1 97.44 91 TYR A CA 1
ATOM 701 C C . TYR A 1 91 ? -8.211 -16.109 -15.961 1 97.44 91 TYR A C 1
ATOM 703 O O . TYR A 1 91 ? -8.484 -17.172 -15.422 1 97.44 91 TYR A O 1
ATOM 711 N N . ARG A 1 92 ? -7.023 -15.914 -16.516 1 96.81 92 ARG A N 1
ATOM 712 C CA . ARG A 1 92 ? -5.98 -16.922 -16.625 1 96.81 92 ARG A CA 1
ATOM 713 C C . ARG A 1 92 ? -5.023 -16.875 -15.445 1 96.81 92 ARG A C 1
ATOM 715 O O . ARG A 1 92 ? -4.285 -17.828 -15.188 1 96.81 92 ARG A O 1
ATOM 722 N N . THR A 1 93 ? -5.094 -15.789 -14.656 1 96.19 93 THR A N 1
ATOM 723 C CA . THR A 1 93 ? -4.227 -15.641 -13.492 1 96.19 93 THR A CA 1
ATOM 724 C C . THR A 1 93 ? -5.008 -15.07 -12.305 1 96.19 93 THR A C 1
ATOM 726 O O . THR A 1 93 ? -6.121 -14.57 -12.477 1 96.19 93 THR A O 1
ATOM 729 N N . GLY A 1 94 ? -4.484 -15.203 -11.086 1 96.5 94 GLY A N 1
ATOM 730 C CA . GLY A 1 94 ? -5.164 -14.812 -9.867 1 96.5 94 GLY A CA 1
ATOM 731 C C . GLY A 1 94 ? -5.305 -13.305 -9.727 1 96.5 94 GLY A C 1
ATOM 732 O O . GLY A 1 94 ? -4.625 -12.547 -10.414 1 96.5 94 GLY A O 1
ATOM 733 N N . VAL A 1 95 ? -6.191 -12.922 -8.805 1 98.5 95 VAL A N 1
ATOM 734 C CA . VAL A 1 95 ? -6.523 -11.508 -8.617 1 98.5 95 VAL A CA 1
ATOM 735 C C . VAL A 1 95 ? -6.047 -11.039 -7.246 1 98.5 95 VAL A C 1
ATOM 737 O O . VAL A 1 95 ? -6.582 -10.078 -6.695 1 98.5 95 VAL A O 1
ATOM 740 N N . GLU A 1 96 ? -5.125 -11.781 -6.629 1 98.5 96 GLU A N 1
ATOM 741 C CA . GLU A 1 96 ? -4.68 -11.453 -5.281 1 98.5 96 GLU A CA 1
ATOM 742 C C . GLU A 1 96 ? -4.016 -10.078 -5.238 1 98.5 96 GLU A C 1
ATOM 744 O O . GLU A 1 96 ? -4.164 -9.336 -4.262 1 98.5 96 GLU A O 1
ATOM 749 N N . MET A 1 97 ? -3.285 -9.727 -6.316 1 98.88 97 MET A N 1
ATOM 750 C CA . MET A 1 97 ? -2.586 -8.445 -6.289 1 98.88 97 MET A CA 1
ATOM 751 C C . MET A 1 97 ? -3.574 -7.285 -6.383 1 98.88 97 MET A C 1
ATOM 753 O O . MET A 1 97 ? -3.354 -6.227 -5.785 1 98.88 97 MET A O 1
ATOM 757 N N . GLU A 1 98 ? -4.637 -7.504 -7.133 1 98.94 98 GLU A N 1
ATOM 758 C CA . GLU A 1 98 ? -5.699 -6.504 -7.176 1 98.94 98 GLU A CA 1
ATOM 759 C C . GLU A 1 98 ? -6.324 -6.301 -5.797 1 98.94 98 GLU A C 1
ATOM 761 O O . GLU A 1 98 ? -6.586 -5.168 -5.387 1 98.94 98 GLU A O 1
ATOM 766 N N . ALA A 1 99 ? -6.582 -7.398 -5.098 1 98.94 99 ALA A N 1
ATOM 767 C CA . ALA A 1 99 ? -7.145 -7.309 -3.754 1 98.94 99 ALA A CA 1
ATOM 768 C C . ALA A 1 99 ? -6.184 -6.605 -2.803 1 98.94 99 ALA A C 1
ATOM 770 O O . ALA A 1 99 ? -6.59 -5.746 -2.02 1 98.94 99 ALA A O 1
ATOM 771 N N . LEU A 1 100 ? -4.941 -6.953 -2.885 1 98.94 100 LEU A N 1
ATOM 772 C CA . LEU A 1 100 ? -3.908 -6.355 -2.041 1 98.94 100 LEU A CA 1
ATOM 773 C C . LEU A 1 100 ? -3.752 -4.871 -2.342 1 98.94 100 LEU A C 1
ATOM 775 O O . LEU A 1 100 ? -3.613 -4.059 -1.425 1 98.94 100 LEU A O 1
ATOM 779 N N . THR A 1 101 ? -3.768 -4.539 -3.586 1 99 101 THR A N 1
ATOM 780 C CA . THR A 1 101 ? -3.631 -3.143 -3.99 1 99 101 THR A CA 1
ATOM 781 C C . THR A 1 101 ? -4.812 -2.318 -3.494 1 99 101 THR A C 1
ATOM 783 O O . THR A 1 101 ? -4.633 -1.228 -2.947 1 99 101 THR A O 1
ATOM 786 N N . ALA A 1 102 ? -6.012 -2.863 -3.686 1 99 102 ALA A N 1
ATOM 787 C CA . ALA A 1 102 ? -7.203 -2.199 -3.166 1 99 102 ALA A CA 1
ATOM 788 C C . ALA A 1 102 ? -7.07 -1.926 -1.671 1 99 102 ALA A C 1
ATOM 790 O O . ALA A 1 102 ? -7.316 -0.806 -1.214 1 99 102 ALA A O 1
ATOM 791 N N . THR A 1 103 ? -6.68 -2.928 -0.967 1 99 103 THR A N 1
ATOM 792 C CA . THR A 1 103 ? -6.531 -2.848 0.482 1 99 103 THR A CA 1
ATOM 793 C C . THR A 1 103 ? -5.492 -1.798 0.864 1 99 103 THR A C 1
ATOM 795 O O . THR A 1 103 ? -5.746 -0.946 1.718 1 99 103 THR A O 1
ATOM 798 N N . SER A 1 104 ? -4.359 -1.815 0.234 1 99 104 SER A N 1
ATOM 799 C CA . SER A 1 104 ? -3.25 -0.92 0.551 1 99 104 SER A CA 1
ATOM 800 C C . SER A 1 104 ? -3.623 0.536 0.291 1 99 104 SER A C 1
ATOM 802 O O . SER A 1 104 ? -3.363 1.406 1.125 1 99 104 SER A O 1
ATOM 804 N N . ILE A 1 105 ? -4.246 0.768 -0.822 1 99 105 ILE A N 1
ATOM 805 C CA . ILE A 1 105 ? -4.578 2.143 -1.178 1 99 105 ILE A CA 1
ATOM 806 C C . ILE A 1 105 ? -5.711 2.648 -0.288 1 99 105 ILE A C 1
ATOM 808 O O . ILE A 1 105 ? -5.734 3.822 0.088 1 99 105 ILE A O 1
ATOM 812 N N . ALA A 1 106 ? -6.66 1.774 0.03 1 99 106 ALA A N 1
ATOM 813 C CA . ALA A 1 106 ? -7.695 2.168 0.983 1 99 106 ALA A CA 1
ATOM 814 C C . ALA A 1 106 ? -7.082 2.572 2.32 1 99 106 ALA A C 1
ATOM 816 O O . ALA A 1 106 ? -7.461 3.596 2.898 1 99 106 ALA A O 1
ATOM 817 N N . LEU A 1 107 ? -6.137 1.792 2.793 1 99 107 LEU A N 1
ATOM 818 C CA . LEU A 1 107 ? -5.465 2.078 4.055 1 99 107 LEU A CA 1
ATOM 819 C C . LEU A 1 107 ? -4.699 3.395 3.98 1 99 107 LEU A C 1
ATOM 821 O O . LEU A 1 107 ? -4.758 4.207 4.906 1 99 107 LEU A O 1
ATOM 825 N N . LEU A 1 108 ? -4.004 3.646 2.883 1 98.94 108 LEU A N 1
ATOM 826 C CA . LEU A 1 108 ? -3.291 4.902 2.684 1 98.94 108 LEU A CA 1
ATOM 827 C C . LEU A 1 108 ? -4.262 6.078 2.645 1 98.94 108 LEU A C 1
ATOM 829 O O . LEU A 1 108 ? -3.949 7.16 3.148 1 98.94 108 LEU A O 1
ATOM 833 N N . THR A 1 109 ? -5.379 5.816 2.023 1 98.94 109 THR A N 1
ATOM 834 C CA . THR A 1 109 ? -6.387 6.867 1.939 1 98.94 109 THR A CA 1
ATOM 835 C C . THR A 1 109 ? -6.906 7.234 3.328 1 98.94 109 THR A C 1
ATOM 837 O O . THR A 1 109 ? -7.062 8.414 3.646 1 98.94 109 THR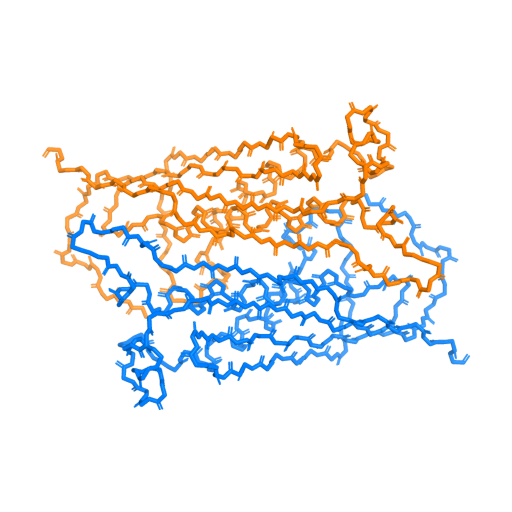 A O 1
ATOM 840 N N . ILE A 1 110 ? -7.168 6.195 4.133 1 98.94 110 ILE A N 1
ATOM 841 C CA . ILE A 1 110 ? -7.562 6.465 5.512 1 98.94 110 ILE A CA 1
ATOM 842 C C . ILE A 1 110 ? -6.488 7.301 6.203 1 98.94 110 ILE A C 1
ATOM 844 O O . ILE A 1 110 ? -6.793 8.305 6.848 1 98.94 110 ILE A O 1
ATOM 848 N N . TRP A 1 111 ? -5.246 6.957 6.082 1 98.94 111 TRP A N 1
ATOM 849 C CA . TRP A 1 111 ? -4.129 7.695 6.656 1 98.94 111 TRP A CA 1
ATOM 850 C C . TRP A 1 111 ? -4.176 9.164 6.242 1 98.94 111 TRP A C 1
ATOM 852 O O . TRP A 1 111 ? -4.121 10.055 7.09 1 98.94 111 TRP A O 1
ATOM 862 N N . ASP A 1 112 ? -4.285 9.383 5 1 98.81 112 ASP A N 1
ATOM 863 C CA . ASP A 1 112 ? -4.281 10.742 4.488 1 98.81 112 ASP A CA 1
ATOM 864 C C . ASP A 1 112 ? -5.41 11.562 5.109 1 98.81 112 ASP A C 1
ATOM 866 O O . ASP A 1 112 ? -5.223 12.734 5.445 1 98.81 112 ASP A O 1
ATOM 870 N N . MET A 1 113 ? -6.574 10.953 5.188 1 98.69 113 MET A N 1
ATOM 871 C CA . MET A 1 113 ? -7.777 11.641 5.648 1 98.69 113 MET A CA 1
ATOM 872 C C . MET A 1 113 ? -7.641 12.062 7.109 1 98.69 113 MET A C 1
ATOM 874 O O . MET A 1 113 ? -8.203 13.07 7.527 1 98.69 113 MET A O 1
ATOM 878 N N . VAL A 1 114 ? -6.812 11.312 7.859 1 98.62 114 VAL A N 1
ATOM 879 C CA . VAL A 1 114 ? -6.895 11.539 9.297 1 98.62 114 VAL A CA 1
ATOM 880 C C . VAL A 1 114 ? -5.531 11.977 9.828 1 98.62 114 VAL A C 1
ATOM 882 O O . VAL A 1 114 ? -5.359 12.164 11.039 1 98.62 114 VAL A O 1
ATOM 885 N N . LYS A 1 115 ? -4.516 12.133 8.992 1 97.81 115 LYS A N 1
ATOM 886 C CA . LYS A 1 115 ? -3.131 12.312 9.422 1 97.81 115 LYS A CA 1
ATOM 887 C C . LYS A 1 115 ? -2.986 13.539 10.312 1 97.81 115 LYS A C 1
ATOM 889 O O . LYS A 1 115 ? -2.164 13.547 11.234 1 97.81 115 LYS A O 1
ATOM 894 N N . LYS A 1 116 ? -3.744 14.57 10.133 1 96.44 116 LYS A N 1
ATOM 895 C CA . LYS A 1 116 ? -3.705 15.766 10.961 1 96.44 116 LYS A CA 1
ATOM 896 C C . LYS A 1 116 ? -3.953 15.43 12.43 1 96.44 116 LYS A C 1
ATOM 898 O O . LYS A 1 116 ? -3.34 16.016 13.32 1 96.44 116 LYS A O 1
ATOM 903 N N . TYR A 1 117 ? -4.773 14.5 12.695 1 97.94 117 TYR A N 1
ATOM 904 C CA . TYR A 1 117 ? -5.203 14.156 14.047 1 97.94 117 TYR A CA 1
ATOM 905 C C . TYR A 1 117 ? -4.25 13.156 14.688 1 97.94 117 TYR A C 1
ATOM 907 O O . TYR A 1 117 ? -4.297 12.93 15.898 1 97.94 117 TYR A O 1
ATOM 915 N N . GLU A 1 118 ? -3.422 12.578 13.875 1 98.31 118 GLU A N 1
ATOM 916 C CA . GLU A 1 118 ? -2.52 11.539 14.359 1 98.31 118 GLU A CA 1
ATOM 917 C C . GLU A 1 118 ? -1.16 12.117 14.742 1 98.31 118 GLU A C 1
ATOM 919 O O . GLU A 1 118 ? -0.363 11.453 15.414 1 98.31 118 GLU A O 1
ATOM 924 N N . LYS A 1 119 ? -0.95 13.391 14.312 1 96.75 119 LYS A N 1
ATOM 925 C CA . LYS A 1 119 ? 0.331 14.039 14.562 1 96.75 119 LYS A CA 1
ATOM 926 C C . LYS A 1 119 ? 0.49 14.398 16.031 1 96.75 119 LYS A C 1
ATOM 928 O O . LYS A 1 119 ? -0.482 14.766 16.703 1 96.75 119 LYS A O 1
ATOM 933 N N . ASP A 1 120 ? 1.753 14.281 16.469 1 96.62 120 ASP A N 1
ATOM 934 C CA . ASP A 1 120 ? 2.055 14.812 17.797 1 96.62 120 ASP A CA 1
ATOM 935 C C . ASP A 1 120 ? 2.547 16.25 17.703 1 96.62 120 ASP A C 1
ATOM 937 O O . ASP A 1 120 ? 2.492 16.875 16.641 1 96.62 120 ASP A O 1
ATOM 941 N N . GLU A 1 121 ? 3.02 16.766 18.828 1 94.5 121 GLU A N 1
ATOM 942 C CA . GLU A 1 121 ? 3.41 18.172 18.906 1 94.5 121 GLU A CA 1
ATOM 943 C C . GLU A 1 121 ? 4.621 18.453 18.016 1 94.5 121 GLU A C 1
ATOM 945 O O . GLU A 1 121 ? 4.824 19.594 17.578 1 94.5 121 GLU A O 1
ATOM 950 N N . GLU A 1 122 ? 5.363 17.406 17.734 1 94 122 GLU A N 1
ATOM 951 C CA . GLU A 1 122 ? 6.559 17.562 16.906 1 94 122 GLU A CA 1
ATOM 952 C C . GLU A 1 122 ? 6.258 17.266 15.445 1 94 122 GLU A C 1
ATOM 954 O O . GLU A 1 122 ? 7.168 17.266 14.609 1 94 122 GLU A O 1
ATOM 959 N N . GLY A 1 123 ? 5.016 17.016 15.094 1 94.25 123 GLY A N 1
ATOM 960 C CA . GLY A 1 123 ? 4.613 16.734 13.727 1 94.25 123 GLY A CA 1
ATOM 961 C C . GLY A 1 123 ? 4.902 15.312 13.297 1 94.25 123 GLY A C 1
ATOM 962 O O . GLY A 1 123 ? 4.855 15 12.109 1 94.25 123 GLY A O 1
ATOM 963 N N . GLN A 1 124 ? 5.277 14.477 14.266 1 96.75 124 GLN A N 1
ATOM 964 C CA . GLN A 1 124 ? 5.582 13.078 13.984 1 96.75 124 GLN A CA 1
ATOM 965 C C . GLN A 1 124 ? 4.355 12.195 14.195 1 96.75 124 GLN A C 1
ATOM 967 O O . GLN A 1 124 ? 3.312 12.672 14.648 1 96.75 124 GLN A O 1
ATOM 972 N N . TYR A 1 125 ? 4.473 10.969 13.82 1 97.25 125 TYR A N 1
ATOM 973 C CA . TYR A 1 125 ? 3.404 9.984 13.961 1 97.25 125 TYR A CA 1
ATOM 974 C C . TYR A 1 125 ? 3.822 8.859 14.898 1 97.25 125 TYR A C 1
ATOM 976 O O . TYR A 1 125 ? 4.199 7.773 14.453 1 97.25 125 TYR A O 1
ATOM 984 N N . PRO A 1 126 ? 3.641 9 16.156 1 95.69 126 PRO A N 1
ATOM 985 C CA . PRO A 1 126 ? 4.195 8.031 17.109 1 95.69 126 PRO A CA 1
ATOM 986 C C . PRO A 1 126 ? 3.422 6.719 17.125 1 95.69 126 PRO A C 1
ATOM 988 O O . PRO A 1 126 ? 3.98 5.676 17.484 1 95.69 126 PRO A O 1
ATOM 991 N N . LEU A 1 127 ? 2.164 6.68 16.766 1 96.19 127 LEU A N 1
ATOM 992 C CA . LEU A 1 127 ? 1.318 5.512 16.984 1 96.19 127 LEU A CA 1
ATOM 993 C C . LEU A 1 127 ? 0.813 4.949 15.664 1 96.19 127 LEU A C 1
ATOM 995 O O . LEU A 1 127 ? 0.58 3.742 15.547 1 96.19 127 LEU A O 1
ATOM 999 N N . THR A 1 128 ? 0.639 5.785 14.688 1 98.69 128 THR A N 1
ATOM 1000 C CA . THR A 1 128 ? -0.05 5.402 13.461 1 98.69 128 THR A CA 1
ATOM 1001 C C . THR A 1 128 ? 0.803 4.441 12.641 1 98.69 128 THR A C 1
ATOM 1003 O O . THR A 1 128 ? 1.958 4.738 12.328 1 98.69 128 THR A O 1
ATOM 1006 N N . GLU A 1 129 ? 0.248 3.299 12.25 1 98.88 129 GLU A N 1
ATOM 1007 C CA . GLU A 1 129 ? 0.956 2.254 11.523 1 98.88 129 GLU A CA 1
ATOM 1008 C C . GLU A 1 129 ? -0.016 1.372 10.742 1 98.88 129 GLU A C 1
ATOM 1010 O O . GLU A 1 129 ? -1.075 1.004 11.25 1 98.88 129 GLU A O 1
ATOM 1015 N N . ILE A 1 130 ? 0.325 1.079 9.492 1 98.94 130 ILE A N 1
ATOM 1016 C CA . ILE A 1 130 ? -0.399 0.092 8.695 1 98.94 130 ILE A CA 1
ATOM 1017 C C . ILE A 1 130 ? 0.269 -1.274 8.844 1 98.94 130 ILE A C 1
ATOM 1019 O O . ILE A 1 130 ? 1.496 -1.381 8.781 1 98.94 130 ILE A O 1
ATOM 1023 N N . SER A 1 131 ? -0.571 -2.32 9.102 1 98.88 131 SER A N 1
ATOM 1024 C CA . SER A 1 131 ? -0.035 -3.664 9.289 1 98.88 131 SER A CA 1
ATOM 1025 C C . SER A 1 131 ? -1.03 -4.727 8.828 1 98.88 131 SER A C 1
ATOM 1027 O O . SER A 1 131 ? -2.113 -4.398 8.336 1 98.88 131 SER A O 1
ATOM 1029 N N . LYS A 1 132 ? -0.617 -5.938 8.844 1 98.75 132 LYS A N 1
ATOM 1030 C CA . LYS A 1 132 ? -1.436 -7.121 8.609 1 98.75 132 LYS A CA 1
ATOM 1031 C C . LYS A 1 132 ? -2.027 -7.117 7.207 1 98.75 132 LYS A C 1
ATOM 1033 O O . LYS A 1 132 ? -3.168 -7.539 7.004 1 98.75 132 LYS A O 1
ATOM 1038 N N . ILE A 1 133 ? -1.319 -6.516 6.297 1 98.94 133 ILE A N 1
ATOM 1039 C CA . ILE A 1 133 ? -1.757 -6.637 4.91 1 98.94 133 ILE A CA 1
ATOM 1040 C C . ILE A 1 133 ? -1.403 -8.023 4.379 1 98.94 133 ILE A C 1
ATOM 1042 O O . ILE A 1 133 ? -0.226 -8.375 4.273 1 98.94 133 ILE A O 1
ATOM 1046 N N . ARG A 1 134 ? -2.373 -8.773 4.055 1 98.94 134 ARG A N 1
ATOM 1047 C CA . ARG A 1 134 ? -2.17 -10.164 3.648 1 98.94 134 ARG A CA 1
ATOM 1048 C C . ARG A 1 134 ? -3.377 -10.688 2.881 1 98.94 134 ARG A C 1
ATOM 1050 O O . ARG A 1 134 ? -4.449 -10.086 2.91 1 98.94 134 ARG A O 1
ATOM 1057 N N . VAL A 1 135 ? -3.162 -11.797 2.213 1 98.81 135 VAL A N 1
ATOM 1058 C CA . VAL A 1 135 ? -4.25 -12.523 1.571 1 98.81 135 VAL A CA 1
ATOM 1059 C C . VAL A 1 135 ? -4.902 -13.469 2.576 1 98.81 135 VAL A C 1
ATOM 1061 O O . VAL A 1 135 ? -4.219 -14.258 3.227 1 98.81 135 VAL A O 1
ATOM 1064 N N . VAL A 1 136 ? -6.164 -13.328 2.705 1 98.19 136 VAL A N 1
ATOM 1065 C CA . VAL A 1 136 ? -6.934 -14.141 3.639 1 98.19 136 VAL A CA 1
ATOM 1066 C C . VAL A 1 136 ? -7.363 -15.438 2.959 1 98.19 136 VAL A C 1
ATOM 1068 O O . VAL A 1 136 ? -7.367 -16.5 3.584 1 98.19 136 VAL A O 1
ATOM 1071 N N . SER A 1 137 ? -7.773 -15.242 1.706 1 97.5 137 SER A N 1
ATOM 1072 C CA . SER A 1 137 ? -8.289 -16.406 0.979 1 97.5 137 SER A CA 1
ATOM 1073 C C . SER A 1 137 ? -8.141 -16.219 -0.528 1 97.5 137 SER A C 1
ATOM 1075 O O . SER A 1 137 ? -8.258 -15.102 -1.037 1 97.5 137 SER A O 1
ATOM 1077 N N . LYS A 1 138 ? -7.828 -17.297 -1.14 1 96.19 138 LYS A N 1
ATOM 1078 C CA . LYS A 1 138 ? -7.805 -17.406 -2.596 1 96.19 138 LYS A CA 1
ATOM 1079 C C . LYS A 1 138 ? -8.617 -18.609 -3.072 1 96.19 138 LYS A C 1
ATOM 1081 O O . LYS A 1 138 ? -8.492 -19.703 -2.521 1 96.19 138 LYS A O 1
ATOM 1086 N N . ILE A 1 139 ? -9.406 -18.328 -4.051 1 93.5 139 ILE A N 1
ATOM 1087 C CA . ILE A 1 139 ? -10.219 -19.406 -4.609 1 93.5 139 ILE A CA 1
ATOM 1088 C C . ILE A 1 139 ? -10.023 -19.469 -6.121 1 93.5 139 ILE A C 1
ATOM 1090 O O . ILE A 1 139 ? -10 -18.438 -6.797 1 93.5 139 ILE A O 1
ATOM 1094 N N . LYS A 1 140 ? -9.766 -20.656 -6.594 1 92 140 LYS A N 1
ATOM 1095 C CA . LYS A 1 140 ? -9.734 -21 -8.008 1 92 140 LYS A CA 1
ATOM 1096 C C . LYS A 1 140 ? -10.75 -22.094 -8.328 1 92 140 LYS A C 1
ATOM 1098 O O . LYS A 1 140 ? -10.703 -23.188 -7.75 1 92 140 LYS A O 1
ATOM 1103 N N . SER A 1 141 ? -11.734 -21.734 -9.078 1 88.5 141 SER A N 1
ATOM 1104 C CA . SER A 1 141 ? -12.781 -22.703 -9.391 1 88.5 141 SER A CA 1
ATOM 1105 C C . SER A 1 141 ? -12.789 -23.031 -10.883 1 88.5 141 SER A C 1
ATOM 1107 O O . SER A 1 141 ? -12.836 -22.141 -11.727 1 88.5 141 SER A O 1
ATOM 1109 N N . TYR A 1 142 ? -12.688 -24.438 -11.062 1 78.75 142 TYR A N 1
ATOM 1110 C CA . TYR A 1 142 ? -12.82 -24.938 -12.422 1 78.75 142 TYR A CA 1
ATOM 1111 C C . TYR A 1 142 ? -14.281 -25.219 -12.758 1 78.75 142 TYR A C 1
ATOM 1113 O O . TYR A 1 142 ? -15.055 -25.641 -11.898 1 78.75 142 TYR A O 1
ATOM 1121 N N . GLY A 1 143 ? -14.93 -24.297 -13.477 1 56.44 143 GLY A N 1
ATOM 1122 C CA . GLY A 1 143 ? -16.281 -24.594 -13.93 1 56.44 143 GLY A CA 1
ATOM 1123 C C . GLY A 1 143 ? -16.391 -25.938 -14.609 1 56.44 143 GLY A C 1
ATOM 1124 O O . GLY A 1 143 ? -15.398 -26.5 -15.078 1 56.44 143 GLY A O 1
ATOM 1125 N N . MET B 1 1 ? -10.062 18.047 -0.008 1 94.31 1 MET B N 1
ATOM 1126 C CA . MET B 1 1 ? -8.695 18.562 0.095 1 94.31 1 MET B CA 1
ATOM 1127 C C . MET B 1 1 ? -8.648 19.828 0.94 1 94.31 1 MET B C 1
ATOM 1129 O O . MET B 1 1 ? -9.594 20.609 0.939 1 94.31 1 MET B O 1
ATOM 1133 N N . ILE B 1 2 ? -7.578 19.891 1.657 1 93.5 2 ILE B N 1
ATOM 1134 C CA . ILE B 1 2 ? -7.406 21.062 2.516 1 93.5 2 ILE B CA 1
ATOM 1135 C C . ILE B 1 2 ? -6.789 22.203 1.714 1 93.5 2 ILE B C 1
ATOM 1137 O O . ILE B 1 2 ? -5.871 21.984 0.919 1 93.5 2 ILE B O 1
ATOM 1141 N N . ASP B 1 3 ? -7.398 23.453 1.963 1 96.31 3 ASP B N 1
ATOM 1142 C CA . ASP B 1 3 ? -6.832 24.625 1.311 1 96.31 3 ASP B CA 1
ATOM 1143 C C . ASP B 1 3 ? -5.465 24.969 1.892 1 96.31 3 ASP B C 1
ATOM 1145 O O . ASP B 1 3 ? -5.352 25.297 3.074 1 96.31 3 ASP B O 1
ATOM 1149 N N . ILE B 1 4 ? -4.453 24.969 1.009 1 96.06 4 ILE B N 1
ATOM 1150 C CA . ILE B 1 4 ? -3.105 25.219 1.507 1 96.06 4 ILE B CA 1
ATOM 1151 C C . ILE B 1 4 ? -2.564 26.516 0.901 1 96.06 4 ILE B C 1
ATOM 1153 O O . ILE B 1 4 ? -1.374 26.812 1.024 1 96.06 4 ILE B O 1
ATOM 1157 N N . SER B 1 5 ? -3.404 27.297 0.286 1 95.88 5 SER B N 1
ATOM 1158 C CA . SER B 1 5 ? -2.979 28.484 -0.439 1 95.88 5 SER B CA 1
ATOM 1159 C C . SER B 1 5 ? -2.34 29.516 0.5 1 95.88 5 SER B C 1
ATOM 1161 O O . SER B 1 5 ? -1.521 30.328 0.073 1 95.88 5 SER B O 1
ATOM 1163 N N . GLY B 1 6 ? -2.66 29.453 1.725 1 96.06 6 GLY B N 1
ATOM 1164 C CA . GLY B 1 6 ? -2.164 30.422 2.693 1 96.06 6 GLY B CA 1
ATOM 1165 C C . GLY B 1 6 ? -0.874 29.984 3.361 1 96.06 6 GLY B C 1
ATOM 1166 O O . GLY B 1 6 ? -0.319 30.719 4.184 1 96.06 6 GLY B O 1
ATOM 1167 N N . LYS B 1 7 ? -0.334 28.953 3.053 1 95.25 7 LYS B N 1
ATOM 1168 C CA . LYS B 1 7 ? 0.859 28.422 3.705 1 95.25 7 LYS B CA 1
ATOM 1169 C C . LYS B 1 7 ? 2.121 28.797 2.932 1 95.25 7 LYS B C 1
ATOM 1171 O O . LYS B 1 7 ? 2.082 28.953 1.709 1 95.25 7 LYS B O 1
ATOM 1176 N N . ASP B 1 8 ? 3.209 28.812 3.605 1 95.56 8 ASP B N 1
ATOM 1177 C CA . ASP B 1 8 ? 4.496 29.125 2.99 1 95.56 8 ASP B CA 1
ATOM 1178 C C . ASP B 1 8 ? 5.125 27.875 2.361 1 95.56 8 ASP B C 1
ATOM 1180 O O . ASP B 1 8 ? 4.852 26.766 2.7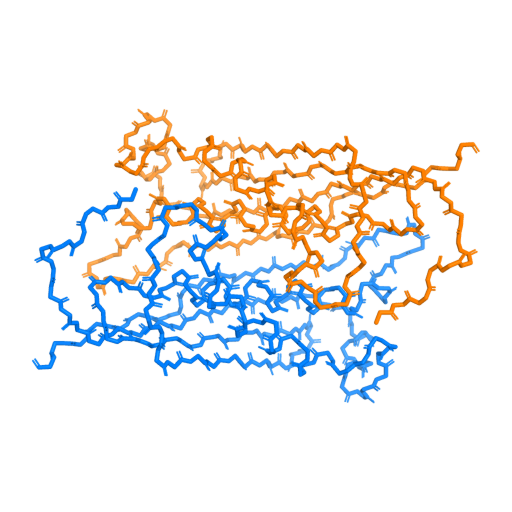87 1 95.56 8 ASP B O 1
ATOM 1184 N N . ILE B 1 9 ? 5.93 28.156 1.355 1 97.31 9 ILE B N 1
ATOM 1185 C CA . ILE B 1 9 ? 6.742 27.094 0.771 1 97.31 9 ILE B CA 1
ATOM 1186 C C . ILE B 1 9 ? 7.996 26.875 1.615 1 97.31 9 ILE B C 1
ATOM 1188 O O . ILE B 1 9 ? 8.797 27.797 1.797 1 97.31 9 ILE B O 1
ATOM 1192 N N . VAL B 1 10 ? 8.195 25.688 2.158 1 97.25 10 VAL B N 1
ATOM 1193 C CA . VAL B 1 10 ? 9.367 25.344 2.951 1 97.25 10 VAL B CA 1
ATOM 1194 C C . VAL B 1 10 ? 9.867 23.953 2.568 1 97.25 10 VAL B C 1
ATOM 1196 O O . VAL B 1 10 ? 9.18 23.219 1.86 1 97.25 10 VAL B O 1
ATOM 1199 N N . LEU B 1 11 ? 11.07 23.672 2.986 1 97.62 11 LEU B N 1
ATOM 1200 C CA . LEU B 1 11 ? 11.594 22.328 2.76 1 97.62 11 LEU B CA 1
ATOM 1201 C C . LEU B 1 11 ? 10.836 21.297 3.602 1 97.62 11 LEU B C 1
ATOM 1203 O O . LEU B 1 11 ? 10.695 21.469 4.812 1 97.62 11 LEU B O 1
ATOM 1207 N N . ARG B 1 12 ? 10.391 20.344 2.889 1 97.56 12 ARG B N 1
ATOM 1208 C CA . ARG B 1 12 ? 9.727 19.203 3.512 1 97.56 12 ARG B CA 1
ATOM 1209 C C . ARG B 1 12 ? 10.445 17.906 3.186 1 97.56 12 ARG B C 1
ATOM 1211 O O . ARG B 1 12 ? 10.867 17.688 2.045 1 97.56 12 ARG B O 1
ATOM 1218 N N . GLU B 1 13 ? 10.648 17.094 4.156 1 98.44 13 GLU B N 1
ATOM 1219 C CA . GLU B 1 13 ? 11.188 15.75 3.967 1 98.44 13 GLU B CA 1
ATOM 1220 C C . GLU B 1 13 ? 10.43 14.727 4.812 1 98.44 13 GLU B C 1
ATOM 1222 O O . GLU B 1 13 ? 10.078 15.008 5.957 1 98.44 13 GLU B O 1
ATOM 1227 N N . ALA B 1 14 ? 10.242 13.617 4.254 1 98.75 14 ALA B N 1
ATOM 1228 C CA . ALA B 1 14 ? 9.641 12.508 4.992 1 98.75 14 ALA B CA 1
ATOM 1229 C C . ALA B 1 14 ? 10.336 11.188 4.664 1 98.75 14 ALA B C 1
ATOM 1231 O O . ALA B 1 14 ? 10.727 10.953 3.521 1 98.75 14 ALA B O 1
ATOM 1232 N N . ILE B 1 15 ? 10.508 10.383 5.656 1 98.88 15 ILE B N 1
ATOM 1233 C CA . ILE B 1 15 ? 11.016 9.023 5.523 1 98.88 15 ILE B CA 1
ATOM 1234 C C . ILE B 1 15 ? 9.961 8.031 6.016 1 98.88 15 ILE B C 1
ATOM 1236 O O . ILE B 1 15 ? 9.43 8.18 7.117 1 98.88 15 ILE B O 1
ATOM 1240 N N . ALA B 1 16 ? 9.602 7.121 5.191 1 98.94 16 ALA B N 1
ATOM 1241 C CA . ALA B 1 16 ? 8.688 6.035 5.551 1 98.94 16 ALA B CA 1
ATOM 1242 C C . ALA B 1 16 ? 9.367 4.676 5.398 1 98.94 16 ALA B C 1
ATOM 1244 O O . ALA B 1 16 ? 10.32 4.535 4.629 1 98.94 16 ALA B O 1
ATOM 1245 N N . GLU B 1 17 ? 8.883 3.711 6.148 1 98.94 17 GLU B N 1
ATOM 1246 C CA . GLU B 1 17 ? 9.398 2.352 6.023 1 98.94 17 GLU B CA 1
ATOM 1247 C C . GLU B 1 17 ? 8.266 1.329 6.023 1 98.94 17 GLU B C 1
ATOM 1249 O O . GLU B 1 17 ? 7.113 1.668 6.316 1 98.94 17 GLU B O 1
ATOM 1254 N N . GLY B 1 18 ? 8.539 0.18 5.652 1 98.94 18 GLY B N 1
ATOM 1255 C CA . GLY B 1 18 ? 7.676 -0.993 5.676 1 98.94 18 GLY B CA 1
ATOM 1256 C C . GLY B 1 18 ? 8.438 -2.295 5.523 1 98.94 18 GLY B C 1
ATOM 1257 O O . GLY B 1 18 ? 9.648 -2.285 5.262 1 98.94 18 GLY B O 1
ATOM 1258 N N . PHE B 1 19 ? 7.699 -3.291 5.754 1 98.94 19 PHE B N 1
ATOM 1259 C CA . PHE B 1 19 ? 8.336 -4.602 5.773 1 98.94 19 PHE B CA 1
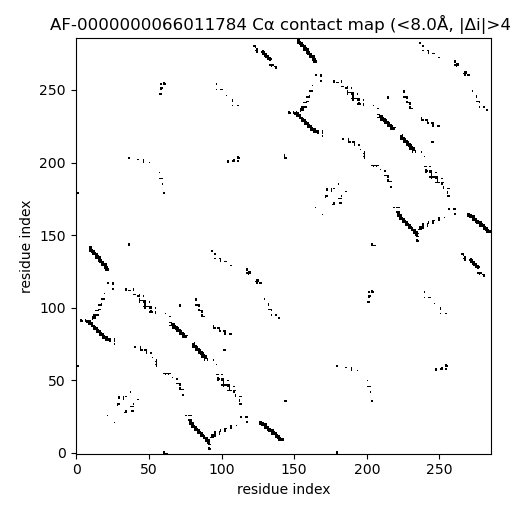ATOM 1260 C C . PHE B 1 19 ? 7.434 -5.656 5.152 1 98.94 19 PHE B C 1
ATOM 1262 O O . PHE B 1 19 ? 6.215 -5.621 5.34 1 98.94 19 PHE B O 1
ATOM 1269 N N . ILE B 1 20 ? 8.016 -6.57 4.383 1 98.94 20 ILE B N 1
ATOM 1270 C CA . ILE B 1 20 ? 7.301 -7.746 3.908 1 98.94 20 ILE B CA 1
ATOM 1271 C C . ILE B 1 20 ? 7.988 -9.016 4.414 1 98.94 20 ILE B C 1
ATOM 1273 O O . ILE B 1 20 ? 9.18 -9.211 4.18 1 98.94 20 ILE B O 1
ATOM 1277 N N . LYS B 1 21 ? 7.258 -9.844 5.148 1 98.94 21 LYS B N 1
ATOM 1278 C CA . LYS B 1 21 ? 7.711 -11.148 5.617 1 98.94 21 LYS B CA 1
ATOM 1279 C C . LYS B 1 21 ? 7.652 -12.18 4.5 1 98.94 21 LYS B C 1
ATOM 1281 O O . LYS B 1 21 ? 6.633 -12.312 3.816 1 98.94 21 LYS B O 1
ATOM 1286 N N . LEU B 1 22 ? 8.734 -12.922 4.316 1 98.81 22 LEU B N 1
ATOM 1287 C CA . LEU B 1 22 ? 8.836 -13.938 3.273 1 98.81 22 LEU B CA 1
ATOM 1288 C C . LEU B 1 22 ? 9.484 -15.211 3.812 1 98.81 22 LEU B C 1
ATOM 1290 O O . LEU B 1 22 ? 10.164 -15.172 4.84 1 98.81 22 LEU B O 1
ATOM 1294 N N . LYS B 1 23 ? 9.297 -16.297 3.043 1 98.44 23 LYS B N 1
ATOM 1295 C CA . LYS B 1 23 ? 10.008 -17.547 3.334 1 98.44 23 LYS B CA 1
ATOM 1296 C C . LYS B 1 23 ? 11.508 -17.391 3.133 1 98.44 23 LYS B C 1
ATOM 1298 O O . LYS B 1 23 ? 11.945 -16.641 2.252 1 98.44 23 LYS B O 1
ATOM 1303 N N . LYS B 1 24 ? 12.273 -18.156 3.928 1 98 24 LYS B N 1
ATOM 1304 C CA . LYS B 1 24 ? 13.727 -18.125 3.812 1 98 24 LYS B CA 1
ATOM 1305 C C . LYS B 1 24 ? 14.172 -18.516 2.404 1 98 24 LYS B C 1
ATOM 1307 O O . LYS B 1 24 ? 15.086 -17.891 1.846 1 98 24 LYS B O 1
ATOM 1312 N N . ASP B 1 25 ? 13.547 -19.5 1.872 1 98.06 25 ASP B N 1
ATOM 1313 C CA . ASP B 1 25 ? 13.898 -19.953 0.532 1 98.06 25 ASP B CA 1
ATOM 1314 C C . ASP B 1 25 ? 13.664 -18.859 -0.504 1 98.06 25 ASP B C 1
ATOM 1316 O O . ASP B 1 25 ? 14.414 -18.75 -1.473 1 98.06 25 ASP B O 1
ATOM 1320 N N . THR B 1 26 ? 12.602 -18.094 -0.331 1 98.69 26 THR B N 1
ATOM 1321 C CA . THR B 1 26 ? 12.312 -17 -1.241 1 98.69 26 THR B CA 1
ATOM 1322 C C . THR B 1 26 ? 13.383 -15.922 -1.15 1 98.69 26 THR B C 1
ATOM 1324 O O . THR B 1 26 ? 13.836 -15.398 -2.172 1 98.69 26 THR B O 1
ATOM 1327 N N . ILE B 1 27 ? 13.797 -15.617 0.073 1 98.75 27 ILE B N 1
ATOM 1328 C CA . ILE B 1 27 ? 14.828 -14.609 0.296 1 98.75 27 ILE B CA 1
ATOM 1329 C C . ILE B 1 27 ? 16.125 -15.047 -0.372 1 98.75 27 ILE B C 1
ATOM 1331 O O . ILE B 1 27 ? 16.812 -14.234 -0.996 1 98.75 27 ILE B O 1
ATOM 1335 N N . GLU B 1 28 ? 16.422 -16.297 -0.268 1 98.5 28 GLU B N 1
ATOM 1336 C CA . GLU B 1 28 ? 17.625 -16.828 -0.917 1 98.5 28 GLU B CA 1
ATOM 1337 C C . GLU B 1 28 ? 17.531 -16.688 -2.434 1 98.5 28 GLU B C 1
ATOM 1339 O O . GLU B 1 28 ? 18.516 -16.312 -3.078 1 98.5 28 GLU B O 1
ATOM 1344 N N . LYS B 1 29 ? 16.422 -16.984 -2.973 1 98.62 29 LYS B N 1
ATOM 1345 C CA . LYS B 1 29 ? 16.234 -16.844 -4.414 1 98.62 29 LYS B CA 1
ATOM 1346 C C . LYS B 1 29 ? 16.391 -15.398 -4.859 1 98.62 29 LYS B C 1
ATOM 1348 O O . LYS B 1 29 ? 16.953 -15.133 -5.93 1 98.62 29 LYS B O 1
ATOM 1353 N N . ILE B 1 30 ? 15.883 -14.445 -4.07 1 98.62 30 ILE B N 1
ATOM 1354 C CA . ILE B 1 30 ? 16.047 -13.031 -4.383 1 98.62 30 ILE B CA 1
ATOM 1355 C C . ILE B 1 30 ? 17.516 -12.664 -4.395 1 98.62 30 ILE B C 1
ATOM 1357 O O . ILE B 1 30 ? 18 -12.023 -5.332 1 98.62 30 ILE B O 1
ATOM 1361 N N . THR B 1 31 ? 18.234 -13.086 -3.363 1 97.94 31 THR B N 1
ATOM 1362 C CA . THR B 1 31 ? 19.641 -12.758 -3.186 1 97.94 31 THR B CA 1
ATOM 1363 C C . THR B 1 31 ? 20.469 -13.32 -4.332 1 97.94 31 THR B C 1
ATOM 1365 O O . THR B 1 31 ? 21.422 -12.68 -4.797 1 97.94 31 THR B O 1
ATOM 1368 N N . LYS B 1 32 ? 20.047 -14.445 -4.797 1 97.88 32 LYS B N 1
ATOM 1369 C CA . LYS B 1 32 ? 20.797 -15.133 -5.852 1 97.88 32 LYS B CA 1
ATOM 1370 C C . LYS B 1 32 ? 20.297 -14.711 -7.234 1 97.88 32 LYS B C 1
ATOM 1372 O O . LYS B 1 32 ? 20.812 -15.18 -8.25 1 97.88 32 LYS B O 1
ATOM 1377 N N . ARG B 1 33 ? 19.281 -13.836 -7.297 1 97.31 33 ARG B N 1
ATOM 1378 C CA . ARG B 1 33 ? 18.719 -13.344 -8.547 1 97.31 33 ARG B CA 1
ATOM 1379 C C . ARG B 1 33 ? 18.141 -14.484 -9.367 1 97.31 33 ARG B C 1
ATOM 1381 O O . ARG B 1 33 ? 18.375 -14.578 -10.578 1 97.31 33 ARG B O 1
ATOM 1388 N N . GLU B 1 34 ? 17.438 -15.289 -8.68 1 97.88 34 GLU B N 1
ATOM 1389 C CA . GLU B 1 34 ? 16.859 -16.469 -9.312 1 97.88 34 GLU B CA 1
ATOM 1390 C C . GLU B 1 34 ? 15.344 -16.344 -9.453 1 97.88 34 GLU B C 1
ATOM 1392 O O . GLU B 1 34 ? 14.648 -17.328 -9.688 1 97.88 34 GLU B O 1
ATOM 1397 N N . ILE B 1 35 ? 14.859 -15.242 -9.289 1 97.94 35 ILE B N 1
ATOM 1398 C CA . ILE B 1 35 ? 13.43 -14.992 -9.453 1 97.94 35 ILE B CA 1
ATOM 1399 C C . ILE B 1 35 ? 13.094 -14.875 -10.938 1 97.94 35 ILE B C 1
ATOM 1401 O O . ILE B 1 35 ? 13.711 -14.094 -11.664 1 97.94 35 ILE B O 1
ATOM 1405 N N . GLU B 1 36 ? 12.133 -15.633 -11.359 1 96.5 36 GLU B N 1
ATOM 1406 C CA . GLU B 1 36 ? 11.789 -15.781 -12.773 1 96.5 36 GLU B CA 1
ATOM 1407 C C . GLU B 1 36 ? 11.391 -14.438 -13.383 1 96.5 36 GLU B C 1
ATOM 1409 O O . GLU B 1 36 ? 11.719 -14.156 -14.539 1 96.5 36 GLU B O 1
ATOM 1414 N N . LYS B 1 37 ? 10.703 -13.594 -12.617 1 96.88 37 LYS B N 1
ATOM 1415 C CA . LYS B 1 37 ? 10.172 -12.344 -13.141 1 96.88 37 LYS B CA 1
ATOM 1416 C C . LYS B 1 37 ? 11.266 -11.297 -13.289 1 96.88 37 LYS B C 1
ATOM 1418 O O . LYS B 1 37 ? 11.031 -10.219 -13.836 1 96.88 37 LYS B O 1
ATOM 1423 N N . GLY B 1 38 ? 12.445 -11.492 -12.734 1 97.44 38 GLY B N 1
ATOM 1424 C CA . GLY B 1 38 ? 13.539 -10.547 -12.891 1 97.44 38 GLY B CA 1
ATOM 1425 C C . GLY B 1 38 ? 14.086 -10.039 -11.57 1 97.44 38 GLY B C 1
ATOM 1426 O O . GLY B 1 38 ? 13.961 -10.711 -10.547 1 97.44 38 GLY B O 1
ATOM 1427 N N . ASP B 1 39 ? 14.797 -8.859 -11.672 1 98.19 39 ASP B N 1
ATOM 1428 C CA . ASP B 1 39 ? 15.438 -8.25 -10.508 1 98.19 39 ASP B CA 1
ATOM 1429 C C . ASP B 1 39 ? 14.398 -7.625 -9.578 1 98.19 39 ASP B C 1
ATOM 1431 O O . ASP B 1 39 ? 13.891 -6.535 -9.852 1 98.19 39 ASP B O 1
ATOM 1435 N N . VAL B 1 40 ? 14.188 -8.32 -8.445 1 98.81 40 VAL B N 1
ATOM 1436 C CA . VAL B 1 40 ? 13.133 -7.941 -7.516 1 98.81 40 VAL B CA 1
ATOM 1437 C C . VAL B 1 40 ? 13.422 -6.559 -6.934 1 98.81 40 VAL B C 1
ATOM 1439 O O . VAL B 1 40 ? 12.547 -5.695 -6.898 1 98.81 40 VAL B O 1
ATOM 1442 N N . ILE B 1 41 ? 14.617 -6.293 -6.512 1 98.75 41 ILE B N 1
ATOM 1443 C CA . ILE B 1 41 ? 15.023 -5.07 -5.828 1 98.75 41 ILE B CA 1
ATOM 1444 C C . ILE B 1 41 ? 14.922 -3.885 -6.785 1 98.75 41 ILE B C 1
ATOM 1446 O O . ILE B 1 41 ? 14.289 -2.877 -6.473 1 98.75 41 ILE B O 1
ATOM 1450 N N . ALA B 1 42 ? 15.492 -4.031 -7.969 1 98.69 42 ALA B N 1
ATOM 1451 C CA . ALA B 1 42 ? 15.469 -2.943 -8.945 1 98.69 42 ALA B CA 1
ATOM 1452 C C . ALA B 1 42 ? 14.047 -2.617 -9.375 1 98.69 42 ALA B C 1
ATOM 1454 O O . ALA B 1 42 ? 13.672 -1.447 -9.484 1 98.69 42 ALA B O 1
ATOM 1455 N N . THR B 1 43 ? 13.281 -3.625 -9.609 1 98.88 43 THR B N 1
ATOM 1456 C CA . THR B 1 43 ? 11.906 -3.428 -10.062 1 98.88 43 THR B CA 1
ATOM 1457 C C . THR B 1 43 ? 11.078 -2.725 -8.984 1 98.88 43 THR B C 1
ATOM 1459 O O . THR B 1 43 ? 10.328 -1.791 -9.289 1 98.88 43 THR B O 1
ATOM 1462 N N . ALA B 1 44 ? 11.195 -3.17 -7.762 1 98.94 44 ALA B N 1
ATOM 1463 C CA . ALA B 1 44 ? 10.445 -2.588 -6.656 1 98.94 44 ALA B CA 1
ATOM 1464 C C . ALA B 1 44 ? 10.852 -1.139 -6.414 1 98.94 44 ALA B C 1
ATOM 1466 O O . ALA B 1 44 ? 10.008 -0.286 -6.129 1 98.94 44 ALA B O 1
ATOM 1467 N N . LYS B 1 45 ? 12.164 -0.868 -6.496 1 98.94 45 LYS B N 1
ATOM 1468 C CA . LYS B 1 45 ? 12.656 0.497 -6.332 1 98.94 45 LYS B CA 1
ATOM 1469 C C . LYS B 1 45 ? 12.023 1.438 -7.352 1 98.94 45 LYS B C 1
ATOM 1471 O O . LYS B 1 45 ? 11.516 2.502 -6.992 1 98.94 45 LYS B O 1
ATOM 1476 N N . VAL B 1 46 ? 11.977 1.026 -8.555 1 98.88 46 VAL B N 1
ATOM 1477 C CA . VAL B 1 46 ? 11.453 1.874 -9.625 1 98.88 46 VAL B CA 1
ATOM 1478 C C . VAL B 1 46 ? 9.945 2.035 -9.469 1 98.88 46 VAL B C 1
ATOM 1480 O O . VAL B 1 46 ? 9.406 3.135 -9.625 1 98.88 46 VAL B O 1
ATOM 1483 N N . ALA B 1 47 ? 9.273 0.932 -9.148 1 98.94 47 ALA B N 1
ATOM 1484 C CA . ALA B 1 47 ? 7.828 0.999 -8.938 1 98.94 47 ALA B CA 1
ATOM 1485 C C . ALA B 1 47 ? 7.48 1.977 -7.82 1 98.94 47 ALA B C 1
ATOM 1487 O O . ALA B 1 47 ? 6.547 2.771 -7.949 1 98.94 47 ALA B O 1
ATOM 1488 N N . GLY B 1 48 ? 8.242 1.893 -6.715 1 98.94 48 GLY B N 1
ATOM 1489 C CA . GLY B 1 48 ? 8.023 2.814 -5.609 1 98.94 48 GLY B CA 1
ATOM 1490 C C . GLY B 1 48 ? 8.234 4.266 -5.996 1 98.94 48 GLY B C 1
ATOM 1491 O O . GLY B 1 48 ? 7.43 5.129 -5.641 1 98.94 48 GLY B O 1
ATOM 1492 N N . ILE B 1 49 ? 9.273 4.523 -6.734 1 98.94 49 ILE B N 1
ATOM 1493 C CA . ILE B 1 49 ? 9.594 5.879 -7.172 1 98.94 49 ILE B CA 1
ATOM 1494 C C . ILE B 1 49 ? 8.461 6.418 -8.055 1 98.94 49 ILE B C 1
ATOM 1496 O O . ILE B 1 49 ? 7.996 7.539 -7.852 1 98.94 49 ILE B O 1
ATOM 1500 N N . LEU B 1 50 ? 8.016 5.641 -8.945 1 98.88 50 LEU B N 1
ATOM 1501 C CA . LEU B 1 50 ? 6.957 6.062 -9.859 1 98.88 50 LEU B CA 1
ATOM 1502 C C . LEU B 1 50 ? 5.652 6.293 -9.102 1 98.88 50 LEU B C 1
ATOM 1504 O O . LEU B 1 50 ? 4.91 7.23 -9.406 1 98.88 50 LEU B O 1
ATOM 1508 N N . ALA B 1 51 ? 5.414 5.438 -8.141 1 98.88 51 ALA B N 1
ATOM 1509 C CA . ALA B 1 51 ? 4.188 5.562 -7.363 1 98.88 51 ALA B CA 1
ATOM 1510 C C . ALA B 1 51 ? 4.18 6.855 -6.551 1 98.88 51 ALA B C 1
ATOM 1512 O O . ALA B 1 51 ? 3.141 7.504 -6.414 1 98.88 51 ALA B O 1
ATOM 1513 N N . ALA B 1 52 ? 5.312 7.184 -6.004 1 98.88 52 ALA B N 1
ATOM 1514 C CA . ALA B 1 52 ? 5.398 8.445 -5.27 1 98.88 52 ALA B CA 1
ATOM 1515 C C . ALA B 1 52 ? 4.941 9.617 -6.133 1 98.88 52 ALA B C 1
ATOM 1517 O O . ALA B 1 52 ? 4.238 10.508 -5.66 1 98.88 52 ALA B O 1
ATOM 1518 N N . LYS B 1 53 ? 5.285 9.578 -7.352 1 98.75 53 LYS B N 1
ATOM 1519 C CA . LYS B 1 53 ? 4.98 10.656 -8.289 1 98.75 53 LYS B CA 1
ATOM 1520 C C . LYS B 1 53 ? 3.496 10.664 -8.641 1 98.75 53 LYS B C 1
ATOM 1522 O O . LYS B 1 53 ? 2.988 11.656 -9.18 1 98.75 53 LYS B O 1
ATOM 1527 N N . LYS B 1 54 ? 2.779 9.594 -8.328 1 98.44 54 LYS B N 1
ATOM 1528 C CA . LYS B 1 54 ? 1.373 9.461 -8.703 1 98.44 54 LYS B CA 1
ATOM 1529 C C . LYS B 1 54 ? 0.48 9.43 -7.465 1 98.44 54 LYS B C 1
ATOM 1531 O O . LYS B 1 54 ? -0.673 9 -7.539 1 98.44 54 LYS B O 1
ATOM 1536 N N . THR B 1 55 ? 1.033 9.867 -6.387 1 98.88 55 THR B N 1
ATOM 1537 C CA . THR B 1 55 ? 0.314 9.766 -5.121 1 98.88 55 THR B CA 1
ATOM 1538 C C . THR B 1 55 ? -1.03 10.484 -5.207 1 98.88 55 THR B C 1
ATOM 1540 O O . THR B 1 55 ? -2.059 9.938 -4.805 1 98.88 55 THR B O 1
ATOM 1543 N N . HIS B 1 56 ? -1.066 11.664 -5.777 1 98.56 56 HIS B N 1
ATOM 1544 C CA . HIS B 1 56 ? -2.273 12.484 -5.82 1 98.56 56 HIS B CA 1
ATOM 1545 C C . HIS B 1 56 ? -3.316 11.875 -6.75 1 98.56 56 HIS B C 1
ATOM 1547 O O . HIS B 1 56 ? -4.504 12.195 -6.656 1 98.56 56 HIS B O 1
ATOM 1553 N N . GLU B 1 57 ? -2.932 10.945 -7.66 1 98.56 57 GLU B N 1
ATOM 1554 C CA . GLU B 1 57 ? -3.871 10.234 -8.523 1 98.56 57 GLU B CA 1
ATOM 1555 C C . GLU B 1 57 ? -4.508 9.055 -7.801 1 98.56 57 GLU B C 1
ATOM 1557 O O . GLU B 1 57 ? -5.625 8.648 -8.125 1 98.56 57 GLU B O 1
ATOM 1562 N N . LEU B 1 58 ? -3.795 8.547 -6.844 1 98.69 58 LEU B N 1
ATOM 1563 C CA . LEU B 1 58 ? -4.207 7.336 -6.141 1 98.69 58 LEU B CA 1
ATOM 1564 C C . LEU B 1 58 ? -5.023 7.68 -4.898 1 98.69 58 LEU B C 1
ATOM 1566 O O . LEU B 1 58 ? -5.93 6.934 -4.52 1 98.69 58 LEU B O 1
ATOM 1570 N N . LEU B 1 59 ? -4.652 8.766 -4.25 1 98.81 59 LEU B N 1
ATOM 1571 C CA . LEU B 1 59 ? -5.305 9.227 -3.027 1 98.81 59 LEU B CA 1
ATOM 1572 C C . LEU B 1 59 ? -6.098 10.5 -3.281 1 98.81 59 LEU B C 1
ATOM 1574 O O . LEU B 1 59 ? -5.516 11.578 -3.451 1 98.81 59 LEU B O 1
ATOM 1578 N N . PRO B 1 60 ? -7.336 10.438 -3.184 1 98.56 60 PRO B N 1
ATOM 1579 C CA . PRO B 1 60 ? -8.234 11.461 -3.721 1 98.56 60 PRO B CA 1
ATOM 1580 C C . PRO B 1 60 ? -8 12.844 -3.102 1 98.56 60 PRO B C 1
ATOM 1582 O O . PRO B 1 60 ? -8.211 13.859 -3.76 1 98.56 60 PRO B O 1
ATOM 1585 N N . MET B 1 61 ? -7.609 12.898 -1.897 1 98.19 61 MET B N 1
ATOM 1586 C CA . MET B 1 61 ? -7.59 14.195 -1.22 1 98.19 61 MET B CA 1
ATOM 1587 C C . MET B 1 61 ? -6.164 14.711 -1.084 1 98.19 61 MET B C 1
ATOM 1589 O O . MET B 1 61 ? -5.91 15.641 -0.313 1 98.19 61 MET B O 1
ATOM 1593 N N . CYS B 1 62 ? -5.234 14.117 -1.733 1 98.19 62 CYS B N 1
ATOM 1594 C CA . CYS B 1 62 ? -3.854 14.578 -1.728 1 98.19 62 CYS B CA 1
ATOM 1595 C C . CYS B 1 62 ? -3.639 15.672 -2.773 1 98.19 62 CYS B C 1
ATOM 1597 O O . CYS B 1 62 ? -4.23 15.625 -3.854 1 98.19 62 CYS B O 1
ATOM 1599 N N . HIS B 1 63 ? -2.846 16.625 -2.508 1 98.19 63 HIS B N 1
ATOM 1600 C CA . HIS B 1 63 ? -2.398 17.625 -3.465 1 98.19 63 HIS B CA 1
ATOM 1601 C C . HIS B 1 63 ? -1.328 17.062 -4.395 1 98.19 63 HIS B C 1
ATOM 1603 O O . HIS B 1 63 ? -0.518 16.234 -3.984 1 98.19 63 HIS B O 1
ATOM 1609 N N . PRO B 1 64 ? -1.307 17.484 -5.648 1 98.19 64 PRO B N 1
ATOM 1610 C CA . PRO B 1 64 ? -0.128 17.203 -6.469 1 98.19 64 PRO B CA 1
ATOM 1611 C C . PRO B 1 64 ? 1.098 18.016 -6.039 1 98.19 64 PRO B C 1
ATOM 1613 O O . PRO B 1 64 ? 1.063 19.25 -6.039 1 98.19 64 PRO B O 1
ATOM 1616 N N . ILE B 1 65 ? 2.135 17.375 -5.602 1 98.31 65 ILE B N 1
ATOM 1617 C CA . ILE B 1 65 ? 3.324 18.031 -5.07 1 98.31 65 ILE B CA 1
ATOM 1618 C C . ILE B 1 65 ? 4.477 17.906 -6.062 1 98.31 65 ILE B C 1
ATOM 1620 O O . ILE B 1 65 ? 4.734 16.812 -6.578 1 98.31 65 ILE B O 1
ATOM 1624 N N . PRO B 1 66 ? 5.184 18.984 -6.398 1 98.38 66 PRO B N 1
ATOM 1625 C CA . PRO B 1 66 ? 6.375 18.906 -7.246 1 98.38 66 PRO B CA 1
ATOM 1626 C C . PRO B 1 66 ? 7.578 18.312 -6.508 1 98.38 66 PRO B C 1
ATOM 1628 O O . PRO B 1 66 ? 8.484 19.047 -6.105 1 98.38 66 PRO B O 1
ATOM 1631 N N . LEU B 1 67 ? 7.668 17.062 -6.449 1 98.81 67 LEU B N 1
ATOM 1632 C CA . LEU B 1 67 ? 8.711 16.359 -5.699 1 98.81 67 LEU B CA 1
ATOM 1633 C C . LEU B 1 67 ? 10.086 16.688 -6.262 1 98.81 67 LEU B C 1
ATOM 1635 O O . LEU B 1 67 ? 10.266 16.766 -7.48 1 98.81 67 LEU B O 1
ATOM 1639 N N . GLU B 1 68 ? 11.031 16.781 -5.375 1 98.75 68 GLU B N 1
ATOM 1640 C CA . GLU B 1 68 ? 12.375 17.172 -5.781 1 98.75 68 GLU B CA 1
ATOM 1641 C C . GLU B 1 68 ? 13.359 16 -5.602 1 98.75 68 GLU B C 1
ATOM 1643 O O . GLU B 1 68 ? 14.406 15.969 -6.246 1 98.75 68 GLU B O 1
ATOM 1648 N N . TYR B 1 69 ? 13.039 15.141 -4.77 1 98.88 69 TYR B N 1
ATOM 1649 C CA . TYR B 1 69 ? 13.891 13.992 -4.48 1 98.88 69 TYR B CA 1
ATOM 1650 C C . TYR B 1 69 ? 13.062 12.805 -4.02 1 98.88 69 TYR B C 1
ATOM 1652 O O . TYR B 1 69 ? 12.141 12.953 -3.215 1 98.88 69 TYR B O 1
ATOM 1660 N N . ILE B 1 70 ? 13.32 11.68 -4.555 1 98.94 70 ILE B N 1
ATOM 1661 C CA . ILE B 1 70 ? 12.742 10.406 -4.129 1 98.94 70 ILE B CA 1
ATOM 1662 C C . ILE B 1 70 ? 13.828 9.328 -4.117 1 98.94 70 ILE B C 1
ATOM 1664 O O . ILE B 1 70 ? 14.562 9.164 -5.098 1 98.94 70 ILE B O 1
ATOM 1668 N N . ASN B 1 71 ? 13.938 8.648 -3.023 1 98.88 71 ASN B N 1
ATOM 1669 C CA . ASN B 1 71 ? 14.805 7.48 -2.93 1 98.88 71 ASN B CA 1
ATOM 1670 C C . ASN B 1 71 ? 14.102 6.309 -2.252 1 98.88 71 ASN B C 1
ATOM 1672 O O . ASN B 1 71 ? 13.383 6.496 -1.271 1 98.88 71 ASN B O 1
ATOM 1676 N N . VAL B 1 72 ? 14.227 5.172 -2.834 1 98.94 72 VAL B N 1
ATOM 1677 C CA . VAL B 1 72 ? 13.711 3.936 -2.258 1 98.94 72 VAL B CA 1
ATOM 1678 C C . VAL B 1 72 ? 14.852 2.945 -2.053 1 98.94 72 VAL B C 1
ATOM 1680 O O . VAL B 1 72 ? 15.578 2.613 -2.998 1 98.94 72 VAL B O 1
ATOM 1683 N N . GLU B 1 73 ? 14.984 2.578 -0.83 1 98.88 73 GLU B N 1
ATOM 1684 C CA . GLU B 1 73 ? 15.992 1.58 -0.472 1 98.88 73 GLU B CA 1
ATOM 1685 C C . GLU B 1 73 ? 15.336 0.293 0.022 1 98.88 73 GLU B C 1
ATOM 1687 O O . GLU B 1 73 ? 14.328 0.335 0.729 1 98.88 73 GLU B O 1
ATOM 1692 N N . ILE B 1 74 ? 15.984 -0.805 -0.368 1 98.88 74 ILE B N 1
ATOM 1693 C CA . ILE B 1 74 ? 15.461 -2.111 0.021 1 98.88 74 ILE B CA 1
ATOM 1694 C C . ILE B 1 74 ? 16.562 -2.934 0.676 1 98.88 74 ILE B C 1
ATOM 1696 O O . ILE B 1 74 ? 17.625 -3.137 0.086 1 98.88 74 ILE B O 1
ATOM 1700 N N . GLU B 1 75 ? 16.266 -3.303 1.864 1 98.75 75 GLU B N 1
ATOM 1701 C CA . GLU B 1 75 ? 17.219 -4.102 2.635 1 98.75 75 GLU B CA 1
ATOM 1702 C C . GLU B 1 75 ? 16.719 -5.535 2.811 1 98.75 75 GLU B C 1
ATOM 1704 O O . GLU B 1 75 ? 15.578 -5.754 3.221 1 98.75 75 GLU B O 1
ATOM 1709 N N . ILE B 1 76 ? 17.625 -6.484 2.549 1 98.62 76 ILE B N 1
ATOM 1710 C CA . ILE B 1 76 ? 17.297 -7.891 2.771 1 98.62 76 ILE B CA 1
ATOM 1711 C C . ILE B 1 76 ? 17.547 -8.25 4.234 1 98.62 76 ILE B C 1
ATOM 1713 O O . ILE B 1 76 ? 18.641 -8.047 4.754 1 98.62 76 ILE B O 1
ATOM 1717 N N . GLU B 1 77 ? 16.562 -8.688 4.863 1 98.19 77 GLU B N 1
ATOM 1718 C CA . GLU B 1 77 ? 16.656 -9.156 6.242 1 98.19 77 GLU B CA 1
ATOM 1719 C C . GLU B 1 77 ? 16.5 -10.672 6.32 1 98.19 77 GLU B C 1
ATOM 1721 O O . GLU B 1 77 ? 16.328 -11.336 5.297 1 98.19 77 GLU B O 1
ATOM 1726 N N . ASN B 1 78 ? 16.578 -11.273 7.562 1 96.88 78 ASN B N 1
ATOM 1727 C CA . ASN B 1 78 ? 16.578 -12.719 7.754 1 96.88 78 ASN B CA 1
ATOM 1728 C C . ASN B 1 78 ? 15.219 -13.32 7.406 1 96.88 78 ASN B C 1
ATOM 1730 O O . ASN B 1 78 ? 15.141 -14.461 6.945 1 96.88 78 ASN B O 1
ATOM 1734 N N . ASP B 1 79 ? 14.18 -12.523 7.676 1 98.44 79 ASP B N 1
ATOM 1735 C CA . ASP B 1 79 ? 12.852 -13.109 7.496 1 98.44 79 ASP B CA 1
ATOM 1736 C C . ASP B 1 79 ? 12.016 -12.289 6.512 1 98.44 79 ASP B C 1
ATOM 1738 O O . ASP B 1 79 ? 10.789 -12.383 6.508 1 98.44 79 ASP B O 1
ATOM 1742 N N . GLY B 1 80 ? 12.641 -11.438 5.699 1 98.75 80 GLY B N 1
ATOM 1743 C CA . GLY B 1 80 ? 11.898 -10.617 4.754 1 98.75 80 GLY B CA 1
ATOM 1744 C C . GLY B 1 80 ? 12.711 -9.461 4.199 1 98.75 80 GLY B C 1
ATOM 1745 O O . GLY B 1 80 ? 13.938 -9.523 4.148 1 98.75 80 GLY B O 1
ATOM 1746 N N . LEU B 1 81 ? 12.047 -8.516 3.605 1 98.94 81 LEU B N 1
ATOM 1747 C CA . LEU B 1 81 ? 12.68 -7.32 3.059 1 98.94 81 LEU B CA 1
ATOM 1748 C C . LEU B 1 81 ? 12.109 -6.059 3.705 1 98.94 81 LEU B C 1
ATOM 1750 O O . LEU B 1 81 ? 10.898 -5.953 3.9 1 98.94 81 LEU B O 1
ATOM 1754 N N . LYS B 1 82 ? 13.008 -5.184 4.055 1 98.94 82 LYS B N 1
ATOM 1755 C CA . LYS B 1 82 ? 12.641 -3.859 4.543 1 98.94 82 LYS B CA 1
ATOM 1756 C C . LYS B 1 82 ? 12.766 -2.812 3.438 1 98.94 82 LYS B C 1
ATOM 1758 O O . LYS B 1 82 ? 13.758 -2.787 2.709 1 98.94 82 LYS B O 1
ATOM 1763 N N . VAL B 1 83 ? 11.75 -2.008 3.305 1 98.94 83 VAL B N 1
ATOM 1764 C CA . VAL B 1 83 ? 11.758 -0.9 2.354 1 98.94 83 VAL B CA 1
ATOM 1765 C C . VAL B 1 83 ? 11.797 0.428 3.105 1 98.94 83 VAL B C 1
ATOM 1767 O O . VAL B 1 83 ? 11.039 0.628 4.059 1 98.94 83 VAL B O 1
ATOM 1770 N N . VAL B 1 84 ? 12.664 1.298 2.709 1 98.94 84 VAL B N 1
ATOM 1771 C CA . VAL B 1 84 ? 12.742 2.648 3.254 1 98.94 84 VAL B CA 1
ATOM 1772 C C . VAL B 1 84 ? 12.688 3.668 2.119 1 98.94 84 VAL B C 1
ATOM 1774 O O . VAL B 1 84 ? 13.484 3.611 1.183 1 98.94 84 VAL B O 1
ATOM 1777 N N . SER B 1 85 ? 11.75 4.578 2.191 1 98.94 85 SER B N 1
ATOM 1778 C CA . SER B 1 85 ? 11.578 5.613 1.175 1 98.94 85 SER B CA 1
ATOM 1779 C C . SER B 1 85 ? 11.82 7.004 1.754 1 98.94 85 SER B C 1
ATOM 1781 O O . SER B 1 85 ? 11.305 7.332 2.824 1 98.94 85 SER B O 1
ATOM 1783 N N . THR B 1 86 ? 12.562 7.777 1.07 1 98.94 86 THR B N 1
ATOM 1784 C CA . THR B 1 86 ? 12.812 9.18 1.402 1 98.94 86 THR B CA 1
ATOM 1785 C C . THR B 1 86 ? 12.297 10.094 0.299 1 98.94 86 THR B C 1
ATOM 1787 O O . THR B 1 86 ? 12.633 9.914 -0.874 1 98.94 86 THR B O 1
ATOM 1790 N N . VAL B 1 87 ? 11.539 11.078 0.705 1 98.94 87 VAL B N 1
ATOM 1791 C CA . VAL B 1 87 ? 10.969 12.023 -0.251 1 98.94 87 VAL B CA 1
ATOM 1792 C C . VAL B 1 87 ? 11.18 13.453 0.246 1 98.94 87 VAL B C 1
ATOM 1794 O O . VAL B 1 87 ? 11.078 13.719 1.445 1 98.94 87 VAL B O 1
ATOM 1797 N N . ARG B 1 88 ? 11.477 14.352 -0.721 1 98.69 88 ARG B N 1
ATOM 1798 C CA . ARG B 1 88 ? 11.719 15.758 -0.392 1 98.69 88 ARG B CA 1
ATOM 1799 C C . ARG B 1 88 ? 11.102 16.672 -1.434 1 98.69 88 ARG B C 1
ATOM 1801 O O . ARG B 1 88 ? 11.039 16.344 -2.617 1 98.69 88 ARG B O 1
ATOM 1808 N N . ALA B 1 89 ? 10.633 17.781 -0.911 1 98.5 89 ALA B N 1
ATOM 1809 C CA . ALA B 1 89 ? 10.148 18.859 -1.774 1 98.5 89 ALA B CA 1
ATOM 1810 C C . ALA B 1 89 ? 10.109 20.188 -1.028 1 98.5 89 ALA B C 1
ATOM 1812 O O . ALA B 1 89 ? 9.984 20.203 0.198 1 98.5 89 ALA B O 1
ATOM 1813 N N . HIS B 1 90 ? 10.344 21.281 -1.758 1 98.12 90 HIS B N 1
ATOM 1814 C CA . HIS B 1 90 ? 9.906 22.578 -1.266 1 98.12 90 HIS B CA 1
ATOM 1815 C C . HIS B 1 90 ? 8.453 22.859 -1.642 1 98.12 90 HIS B C 1
ATOM 1817 O O . HIS B 1 90 ? 8.141 23.062 -2.816 1 98.12 90 HIS B O 1
ATOM 1823 N N . TYR B 1 91 ? 7.59 22.844 -0.658 1 97.44 91 TYR B N 1
ATOM 1824 C CA . TYR B 1 91 ? 6.176 23.016 -0.968 1 97.44 91 TYR B CA 1
ATOM 1825 C C . TYR B 1 91 ? 5.387 23.422 0.271 1 97.44 91 TYR B C 1
ATOM 1827 O O . TYR B 1 91 ? 5.973 23.734 1.308 1 97.44 91 TYR B O 1
ATOM 1835 N N . ARG B 1 92 ? 4.078 23.547 0.176 1 96.81 92 ARG B N 1
ATOM 1836 C CA . ARG B 1 92 ? 3.213 24.141 1.197 1 96.81 92 ARG B CA 1
ATOM 1837 C C . ARG B 1 92 ? 2.672 23.062 2.137 1 96.81 92 ARG B C 1
ATOM 1839 O O . ARG B 1 92 ? 2.209 23.375 3.236 1 96.81 92 ARG B O 1
ATOM 1846 N N . THR B 1 93 ? 2.799 21.781 1.748 1 96.25 93 THR B N 1
ATOM 1847 C CA . THR B 1 93 ? 2.326 20.688 2.578 1 96.25 93 THR B CA 1
ATOM 1848 C C . THR B 1 93 ? 3.34 19.547 2.592 1 96.25 93 THR B C 1
ATOM 1850 O O . THR B 1 93 ? 4.266 19.516 1.776 1 96.25 93 THR B O 1
ATOM 1853 N N . GLY B 1 94 ? 3.244 18.641 3.566 1 96.5 94 GLY B N 1
ATOM 1854 C CA . GLY B 1 94 ? 4.203 17.562 3.764 1 96.5 94 GLY B CA 1
ATOM 1855 C C . GLY B 1 94 ? 4.16 16.516 2.668 1 96.5 94 GLY B C 1
ATOM 1856 O O . GLY B 1 94 ? 3.199 16.453 1.896 1 96.5 94 GLY B O 1
ATOM 1857 N N . VAL B 1 95 ? 5.219 15.695 2.641 1 98.5 95 VAL B N 1
ATOM 1858 C CA . VAL B 1 95 ? 5.379 14.703 1.583 1 98.5 95 VAL B CA 1
ATOM 1859 C C . VAL B 1 95 ? 5.285 13.297 2.176 1 98.5 95 VAL B C 1
ATOM 1861 O O . VAL B 1 95 ? 5.812 12.336 1.605 1 98.5 95 VAL B O 1
ATOM 1864 N N . GLU B 1 96 ? 4.711 13.172 3.375 1 98.5 96 GLU B N 1
ATOM 1865 C CA . GLU B 1 96 ? 4.652 11.875 4.043 1 98.5 96 GLU B CA 1
ATOM 1866 C C . GLU B 1 96 ? 3.846 10.867 3.232 1 98.5 96 GLU B C 1
ATOM 1868 O O . GLU B 1 96 ? 4.176 9.68 3.195 1 98.5 96 GLU B O 1
ATOM 1873 N N . MET B 1 97 ? 2.783 11.344 2.568 1 98.88 97 MET B N 1
ATOM 1874 C CA . MET B 1 97 ? 1.946 10.398 1.827 1 98.88 97 MET B CA 1
ATOM 1875 C C . MET B 1 97 ? 2.68 9.875 0.598 1 98.88 97 MET B C 1
ATOM 1877 O O . MET B 1 97 ? 2.5 8.719 0.214 1 98.88 97 MET B O 1
ATOM 1881 N N . GLU B 1 98 ? 3.477 10.742 -0.007 1 98.94 98 GLU B N 1
ATOM 1882 C CA . GLU B 1 98 ? 4.316 10.289 -1.112 1 98.94 98 GLU B CA 1
ATOM 1883 C C . GLU B 1 98 ? 5.297 9.211 -0.656 1 98.94 98 GLU B C 1
ATOM 1885 O O . GLU B 1 98 ? 5.496 8.211 -1.351 1 98.94 98 GLU B O 1
ATOM 1890 N N . ALA B 1 99 ? 5.914 9.422 0.504 1 98.94 99 ALA B N 1
ATOM 1891 C CA . ALA B 1 99 ? 6.844 8.43 1.046 1 98.94 99 ALA B CA 1
ATOM 1892 C C . ALA B 1 99 ? 6.125 7.125 1.366 1 98.94 99 ALA B C 1
ATOM 1894 O O . ALA B 1 99 ? 6.621 6.043 1.043 1 98.94 99 ALA B O 1
ATOM 1895 N N . LEU B 1 100 ? 4.977 7.223 1.963 1 98.94 100 LEU B N 1
ATOM 1896 C CA . LEU B 1 100 ? 4.18 6.055 2.32 1 98.94 100 LEU B CA 1
ATOM 1897 C C . LEU B 1 100 ? 3.723 5.309 1.071 1 98.94 100 LEU B C 1
ATOM 1899 O O . LEU B 1 100 ? 3.76 4.074 1.033 1 98.94 100 LEU B O 1
ATOM 1903 N N . THR B 1 101 ? 3.305 6.035 0.097 1 99 101 THR B N 1
ATOM 1904 C CA . THR B 1 101 ? 2.848 5.43 -1.147 1 99 101 THR B CA 1
ATOM 1905 C C . THR B 1 101 ? 3.99 4.695 -1.845 1 99 101 THR B C 1
ATOM 1907 O O . THR B 1 101 ? 3.826 3.559 -2.291 1 99 101 THR B O 1
ATOM 1910 N N . ALA B 1 102 ? 5.141 5.367 -1.917 1 99 102 ALA B N 1
ATOM 1911 C CA . ALA B 1 102 ? 6.32 4.723 -2.482 1 99 102 ALA B CA 1
ATOM 1912 C C . ALA B 1 102 ? 6.613 3.4 -1.779 1 99 102 ALA B C 1
ATOM 1914 O O . ALA B 1 102 ? 6.816 2.375 -2.432 1 99 102 ALA B O 1
ATOM 1915 N N . THR B 1 103 ? 6.605 3.455 -0.49 1 99 103 THR B N 1
ATOM 1916 C CA . THR B 1 103 ? 6.902 2.289 0.336 1 99 103 THR B CA 1
ATOM 1917 C C . THR B 1 103 ? 5.887 1.178 0.086 1 99 103 THR B C 1
ATOM 1919 O O . THR B 1 103 ? 6.262 0.025 -0.139 1 99 103 THR B O 1
ATOM 1922 N N . SER B 1 104 ? 4.621 1.495 0.082 1 99 104 SER B N 1
ATOM 1923 C CA . SER B 1 104 ? 3.549 0.52 -0.07 1 99 104 SER B CA 1
ATOM 1924 C C . SER B 1 104 ? 3.607 -0.161 -1.434 1 99 104 SER B C 1
ATOM 1926 O O . SER B 1 104 ? 3.498 -1.385 -1.527 1 99 104 SER B O 1
ATOM 1928 N N . ILE B 1 105 ? 3.818 0.625 -2.445 1 99 105 ILE B N 1
ATOM 1929 C CA . ILE B 1 105 ? 3.818 0.061 -3.791 1 99 105 ILE B CA 1
ATOM 1930 C C . ILE B 1 105 ? 5.082 -0.768 -4.004 1 99 105 ILE B C 1
ATOM 1932 O O . ILE B 1 105 ? 5.051 -1.801 -4.676 1 99 105 ILE B O 1
ATOM 1936 N N . ALA B 1 106 ? 6.207 -0.303 -3.455 1 99 106 ALA B N 1
ATOM 1937 C CA . ALA B 1 106 ? 7.414 -1.122 -3.52 1 99 106 ALA B CA 1
ATOM 1938 C C . ALA B 1 106 ? 7.191 -2.48 -2.861 1 99 106 ALA B C 1
ATOM 1940 O O . ALA B 1 106 ? 7.574 -3.516 -3.414 1 99 106 ALA B O 1
ATOM 1941 N N . LEU B 1 107 ? 6.566 -2.484 -1.707 1 99 107 LEU B N 1
ATOM 1942 C CA . LEU B 1 107 ? 6.281 -3.719 -0.984 1 99 107 LEU B CA 1
ATOM 1943 C C . LEU B 1 107 ? 5.344 -4.617 -1.787 1 99 107 LEU B C 1
ATOM 1945 O O . LEU B 1 107 ? 5.566 -5.824 -1.883 1 99 107 LEU B O 1
ATOM 1949 N N . LEU B 1 108 ? 4.312 -4.051 -2.402 1 98.94 108 LEU B N 1
ATOM 1950 C CA . LEU B 1 108 ? 3.395 -4.812 -3.248 1 98.94 108 LEU B CA 1
ATOM 1951 C C . LEU B 1 108 ? 4.121 -5.391 -4.457 1 98.94 108 LEU B C 1
ATOM 1953 O O . LEU B 1 108 ? 3.826 -6.508 -4.887 1 98.94 108 LEU B O 1
ATOM 1957 N N . THR B 1 109 ? 5.023 -4.586 -4.961 1 98.94 109 THR B N 1
ATOM 1958 C CA . THR B 1 109 ? 5.793 -5.047 -6.113 1 98.94 109 THR B CA 1
ATOM 1959 C C . THR B 1 109 ? 6.648 -6.254 -5.742 1 98.94 109 THR B C 1
ATOM 1961 O O . THR B 1 109 ? 6.719 -7.227 -6.496 1 98.94 109 THR B O 1
ATOM 1964 N N . ILE B 1 110 ? 7.293 -6.16 -4.574 1 98.94 110 ILE B N 1
ATOM 1965 C CA . ILE B 1 110 ? 8.047 -7.312 -4.102 1 98.94 110 ILE B CA 1
ATOM 1966 C C . ILE B 1 110 ? 7.129 -8.531 -4 1 98.94 110 ILE B C 1
ATOM 1968 O O . ILE B 1 110 ? 7.465 -9.609 -4.48 1 98.94 110 ILE B O 1
ATOM 1972 N N . TRP B 1 111 ? 5.984 -8.398 -3.426 1 98.94 111 TRP B N 1
ATOM 1973 C CA . TRP B 1 111 ? 5 -9.469 -3.307 1 98.94 111 TRP B CA 1
ATOM 1974 C C . TRP B 1 111 ? 4.703 -10.086 -4.668 1 98.94 111 TRP B C 1
ATOM 1976 O O . TRP B 1 111 ? 4.785 -11.305 -4.836 1 98.94 111 TRP B O 1
ATOM 1986 N N . ASP B 1 112 ? 4.383 -9.273 -5.59 1 98.81 112 ASP B N 1
ATOM 1987 C CA . ASP B 1 112 ? 4.027 -9.758 -6.922 1 98.81 112 ASP B CA 1
ATOM 1988 C C . ASP B 1 112 ? 5.156 -10.586 -7.523 1 98.81 112 ASP B C 1
ATOM 1990 O O . ASP B 1 112 ? 4.91 -11.617 -8.156 1 98.81 112 ASP B O 1
ATOM 1994 N N . MET B 1 113 ? 6.367 -10.078 -7.379 1 98.69 113 MET B N 1
ATOM 1995 C CA . MET B 1 113 ? 7.539 -10.695 -8 1 98.69 113 MET B CA 1
ATOM 1996 C C . MET B 1 113 ? 7.801 -12.078 -7.426 1 98.69 113 MET B C 1
ATOM 1998 O O . MET B 1 113 ? 8.32 -12.961 -8.125 1 98.69 113 MET B O 1
ATOM 2002 N N . VAL B 1 114 ? 7.359 -12.297 -6.164 1 98.62 114 VAL B N 1
ATOM 2003 C CA . VAL B 1 114 ? 7.84 -13.523 -5.523 1 98.62 114 VAL B CA 1
ATOM 2004 C C . VAL B 1 114 ? 6.656 -14.398 -5.125 1 98.62 114 VAL B C 1
ATOM 2006 O O . VAL B 1 114 ? 6.84 -15.461 -4.523 1 98.62 114 VAL B O 1
ATOM 2009 N N . LYS B 1 115 ? 5.418 -14.016 -5.422 1 97.81 115 LYS B N 1
ATOM 2010 C CA . LYS B 1 115 ? 4.227 -14.656 -4.875 1 97.81 115 LYS B CA 1
ATOM 2011 C C . LYS B 1 115 ? 4.184 -16.141 -5.234 1 97.81 115 LYS B C 1
ATOM 2013 O O . LYS B 1 115 ? 3.689 -16.953 -4.461 1 97.81 115 LYS B O 1
ATOM 2018 N N . LYS B 1 116 ? 4.691 -16.547 -6.352 1 96.5 116 LYS B N 1
ATOM 2019 C CA . LYS B 1 116 ? 4.73 -17.953 -6.762 1 96.5 116 LYS B CA 1
ATOM 2020 C C . LYS B 1 116 ? 5.461 -18.797 -5.73 1 96.5 116 LYS B C 1
ATOM 2022 O O . LYS B 1 116 ? 5.07 -19.938 -5.469 1 96.5 116 LYS B O 1
ATOM 2027 N N . TYR B 1 117 ? 6.453 -18.281 -5.129 1 97.94 117 TYR B N 1
ATOM 2028 C CA . TYR B 1 117 ? 7.32 -19.031 -4.219 1 97.94 117 TYR B CA 1
ATOM 2029 C C . TYR B 1 117 ? 6.766 -19 -2.801 1 97.94 117 TYR B C 1
ATOM 2031 O O . TYR B 1 117 ? 7.211 -19.766 -1.942 1 97.94 117 TYR B O 1
ATOM 2039 N N . GLU B 1 118 ? 5.824 -18.141 -2.584 1 98.31 118 GLU B N 1
ATOM 2040 C CA . GLU B 1 118 ? 5.277 -17.969 -1.242 1 98.31 118 GLU B CA 1
ATOM 2041 C C . GLU B 1 118 ? 4.031 -18.828 -1.038 1 98.31 118 GLU B C 1
ATOM 2043 O O . GLU B 1 118 ? 3.586 -19.016 0.094 1 98.31 118 GLU B O 1
ATOM 2048 N N . LYS B 1 119 ? 3.514 -19.359 -2.178 1 96.88 119 LYS B N 1
ATOM 2049 C CA . LYS B 1 119 ? 2.289 -20.156 -2.131 1 96.88 119 LYS B CA 1
ATOM 2050 C C . LYS B 1 119 ? 2.543 -21.516 -1.493 1 96.88 119 LYS B C 1
ATOM 2052 O O . LYS B 1 119 ? 3.607 -22.109 -1.682 1 96.88 119 LYS B O 1
ATOM 2057 N N . ASP B 1 120 ? 1.518 -21.953 -0.759 1 96.69 120 ASP B N 1
ATOM 2058 C CA . ASP B 1 120 ? 1.562 -23.328 -0.299 1 96.69 120 ASP B CA 1
ATOM 2059 C C . ASP B 1 120 ? 0.861 -24.266 -1.287 1 96.69 120 ASP B C 1
ATOM 2061 O O . ASP B 1 120 ? 0.5 -23.844 -2.391 1 96.69 120 ASP B O 1
ATOM 2065 N N . GLU B 1 121 ? 0.672 -25.5 -0.878 1 94.62 121 GLU B N 1
ATOM 2066 C CA . GLU B 1 121 ? 0.122 -26.516 -1.772 1 94.62 121 GLU B CA 1
ATOM 2067 C C . GLU B 1 121 ? -1.328 -26.203 -2.133 1 94.62 121 GLU B C 1
ATOM 2069 O O . GLU B 1 121 ? -1.819 -26.641 -3.178 1 94.62 121 GLU B O 1
ATOM 2074 N N . GLU B 1 122 ? -1.954 -25.422 -1.281 1 94 122 GLU B N 1
ATOM 2075 C CA . GLU B 1 122 ? -3.352 -25.062 -1.518 1 94 122 GLU B CA 1
ATOM 2076 C C . GLU B 1 122 ? -3.473 -23.734 -2.236 1 94 122 GLU B C 1
ATOM 2078 O O . GLU B 1 122 ? -4.578 -23.219 -2.438 1 94 122 GLU B O 1
ATOM 2083 N N . GLY B 1 123 ? -2.373 -23.125 -2.631 1 94.31 123 GLY B N 1
ATOM 2084 C CA . GLY B 1 123 ? -2.367 -21.859 -3.338 1 94.31 123 GLY B CA 1
ATOM 2085 C C . GLY B 1 123 ? -2.562 -20.672 -2.422 1 94.31 123 GLY B C 1
ATOM 2086 O O . GLY B 1 123 ? -2.834 -19.562 -2.889 1 94.31 123 GLY B O 1
ATOM 2087 N N . GLN B 1 124 ? -2.5 -20.906 -1.107 1 96.75 124 GLN B N 1
ATOM 2088 C CA . GLN B 1 124 ? -2.67 -19.844 -0.122 1 96.75 124 GLN B CA 1
ATOM 2089 C C . GLN B 1 124 ? -1.322 -19.266 0.298 1 96.75 124 GLN B C 1
ATOM 2091 O O . GLN B 1 124 ? -0.271 -19.766 -0.119 1 96.75 124 GLN B O 1
ATOM 2096 N N . TYR B 1 125 ? -1.36 -18.219 1.029 1 97.38 125 TYR B N 1
ATOM 2097 C CA . TYR B 1 125 ? -0.166 -17.547 1.524 1 97.38 125 TYR B CA 1
ATOM 2098 C C . TYR B 1 125 ? -0.101 -17.594 3.047 1 97.38 125 TYR B C 1
ATOM 2100 O O . TYR B 1 125 ? -0.431 -16.609 3.723 1 97.38 125 TYR B O 1
ATOM 2108 N N . PRO B 1 126 ? 0.421 -18.609 3.619 1 95.81 126 PRO B N 1
ATOM 2109 C CA . PRO B 1 126 ? 0.341 -18.781 5.07 1 95.81 126 PRO B CA 1
ATOM 2110 C C . PRO B 1 126 ? 1.271 -17.844 5.832 1 95.81 126 PRO B C 1
ATOM 2112 O O . PRO B 1 126 ? 1.011 -17.516 6.996 1 95.81 126 PRO B O 1
ATOM 2115 N N . LEU B 1 127 ? 2.352 -17.359 5.258 1 96.31 127 LEU B N 1
ATOM 2116 C CA . LEU B 1 127 ? 3.387 -16.656 6.004 1 96.31 127 LEU B CA 1
ATOM 2117 C C . LEU B 1 127 ? 3.535 -15.227 5.504 1 96.31 127 LEU B C 1
ATOM 2119 O O . LEU B 1 127 ? 3.898 -14.328 6.27 1 96.31 127 LEU B O 1
ATOM 2123 N N . THR B 1 128 ? 3.264 -15.016 4.254 1 98.69 128 THR B N 1
ATOM 2124 C CA . THR B 1 128 ? 3.586 -13.742 3.613 1 98.69 128 THR B CA 1
ATOM 2125 C C . THR B 1 128 ? 2.67 -12.633 4.125 1 98.69 128 THR B C 1
ATOM 2127 O O . THR B 1 128 ? 1.445 -12.758 4.07 1 98.69 128 THR B O 1
ATOM 2130 N N . GLU B 1 129 ? 3.236 -11.516 4.598 1 98.88 129 GLU B N 1
ATOM 2131 C CA . GLU B 1 129 ? 2.498 -10.398 5.176 1 98.88 129 GLU B CA 1
ATOM 2132 C C . GLU B 1 129 ? 3.303 -9.109 5.098 1 98.88 129 GLU B C 1
ATOM 2134 O O . GLU B 1 129 ? 4.508 -9.102 5.352 1 98.88 129 GLU B O 1
ATOM 2139 N N . ILE B 1 130 ? 2.646 -8.031 4.695 1 98.94 130 ILE B N 1
ATOM 2140 C CA . ILE B 1 130 ? 3.232 -6.691 4.762 1 98.94 130 ILE B CA 1
ATOM 2141 C C . ILE B 1 130 ? 2.846 -6.023 6.078 1 98.94 130 ILE B C 1
ATOM 2143 O O . ILE B 1 130 ? 1.691 -6.098 6.508 1 98.94 130 ILE B O 1
ATOM 2147 N N . SER B 1 131 ? 3.865 -5.422 6.754 1 98.88 131 SER B N 1
ATOM 2148 C CA . SER B 1 131 ? 3.613 -4.781 8.039 1 98.88 131 SER B CA 1
ATOM 2149 C C . SER B 1 131 ? 4.562 -3.611 8.273 1 98.88 131 SER B C 1
ATOM 2151 O O . SER B 1 131 ? 5.387 -3.297 7.414 1 98.88 131 SER B O 1
ATOM 2153 N N . LYS B 1 132 ? 4.344 -2.908 9.32 1 98.75 132 LYS B N 1
ATOM 2154 C CA . LYS B 1 132 ? 5.215 -1.857 9.828 1 98.75 132 LYS B CA 1
ATOM 2155 C C . LYS B 1 132 ? 5.348 -0.714 8.828 1 98.75 132 LYS B C 1
ATOM 2157 O O . LYS B 1 132 ? 6.426 -0.131 8.688 1 98.75 132 LYS B O 1
ATOM 2162 N N . ILE B 1 133 ? 4.32 -0.51 8.07 1 98.94 133 ILE B N 1
ATOM 2163 C CA . ILE B 1 133 ? 4.328 0.678 7.219 1 98.94 133 ILE B CA 1
ATOM 2164 C C . ILE B 1 133 ? 4.031 1.916 8.062 1 98.94 133 ILE B C 1
ATOM 2166 O O . ILE B 1 133 ? 2.943 2.045 8.633 1 98.94 133 ILE B O 1
ATOM 2170 N N . ARG B 1 134 ? 4.961 2.785 8.148 1 98.94 134 ARG B N 1
ATOM 2171 C CA . ARG B 1 134 ? 4.844 3.949 9.023 1 98.94 134 ARG B CA 1
ATOM 2172 C C . ARG B 1 134 ? 5.824 5.043 8.609 1 98.94 134 ARG B C 1
ATOM 2174 O O . ARG B 1 134 ? 6.754 4.789 7.84 1 98.94 134 ARG B O 1
ATOM 2181 N N . VAL B 1 135 ? 5.57 6.223 9.117 1 98.81 135 VAL B N 1
ATOM 2182 C CA . VAL B 1 135 ? 6.504 7.332 8.961 1 98.81 135 VAL B CA 1
ATOM 2183 C C . VAL B 1 135 ? 7.566 7.273 10.055 1 98.81 135 VAL B C 1
ATOM 2185 O O . VAL B 1 135 ? 7.238 7.188 11.242 1 98.81 135 VAL B O 1
ATOM 2188 N N . VAL B 1 136 ? 8.773 7.277 9.641 1 98.19 136 VAL B N 1
ATOM 2189 C CA . VAL B 1 136 ? 9.906 7.207 10.555 1 98.19 136 VAL B CA 1
ATOM 2190 C C . VAL B 1 136 ? 10.289 8.609 11.008 1 98.19 136 VAL B C 1
ATOM 2192 O O . VAL B 1 136 ? 10.656 8.82 12.172 1 98.19 136 VAL B O 1
ATOM 2195 N N . SER B 1 137 ? 10.266 9.484 10 1 97.5 137 SER B N 1
ATOM 2196 C CA . SER B 1 137 ? 10.703 10.852 10.289 1 97.5 137 SER B CA 1
ATOM 2197 C C . SER B 1 137 ? 10.07 11.844 9.32 1 97.5 137 SER B C 1
ATOM 2199 O O . SER B 1 137 ? 9.859 11.531 8.148 1 97.5 137 SER B O 1
ATOM 2201 N N . LYS B 1 138 ? 9.734 12.961 9.883 1 96.19 138 LYS B N 1
ATOM 2202 C CA . LYS B 1 138 ? 9.273 14.117 9.125 1 96.19 138 LYS B CA 1
ATOM 2203 C C . LYS B 1 138 ? 10.062 15.367 9.508 1 96.19 138 LYS B C 1
ATOM 2205 O O . LYS B 1 138 ? 10.273 15.641 10.688 1 96.19 138 LYS B O 1
ATOM 2210 N N . ILE B 1 139 ? 10.477 16.031 8.477 1 93.56 139 ILE B N 1
ATOM 2211 C CA . ILE B 1 139 ? 11.227 17.266 8.719 1 93.56 139 ILE B CA 1
ATOM 2212 C C . ILE B 1 139 ? 10.594 18.422 7.941 1 93.56 139 ILE B C 1
ATOM 2214 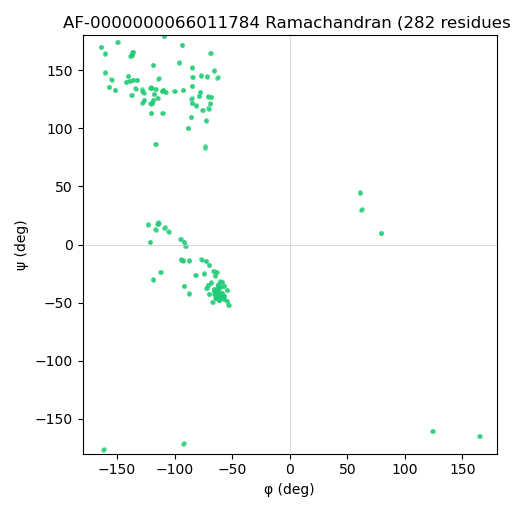O O . ILE B 1 139 ? 10.211 18.266 6.781 1 93.56 139 ILE B O 1
ATOM 2218 N N . LYS B 1 140 ? 10.375 19.5 8.641 1 92.06 140 LYS B N 1
ATOM 2219 C CA . LYS B 1 140 ? 9.969 20.797 8.094 1 92.06 140 LYS B CA 1
ATOM 2220 C C . LYS B 1 140 ? 10.984 21.875 8.422 1 92.06 140 LYS B C 1
ATOM 2222 O O . LYS B 1 140 ? 11.273 22.125 9.594 1 92.06 140 LYS B O 1
ATOM 2227 N N . SER B 1 141 ? 11.625 22.359 7.406 1 88.62 141 SER B N 1
ATOM 2228 C CA . SER B 1 141 ? 12.656 23.359 7.633 1 88.62 141 SER B CA 1
ATOM 2229 C C . SER B 1 141 ? 12.258 24.703 7.012 1 88.62 141 SER B C 1
ATOM 2231 O O . SER B 1 141 ? 11.906 24.766 5.832 1 88.62 141 SER B O 1
ATOM 2233 N N . TYR B 1 142 ? 12.32 25.719 7.98 1 79.19 142 TYR B N 1
ATOM 2234 C CA . TYR B 1 142 ? 12.102 27.078 7.52 1 79.19 142 TYR B CA 1
ATOM 2235 C C . TYR B 1 142 ? 13.406 27.719 7.066 1 79.19 142 TYR B C 1
ATOM 2237 O O . TYR B 1 142 ? 14.461 27.469 7.645 1 79.19 142 TYR B O 1
ATOM 2245 N N . GLY B 1 143 ? 13.664 27.766 5.758 1 56.97 143 GLY B N 1
ATOM 2246 C CA . GLY B 1 143 ? 14.844 28.5 5.305 1 56.97 143 GLY B CA 1
ATOM 2247 C C . GLY B 1 143 ? 14.945 29.891 5.887 1 56.97 143 GLY B C 1
ATOM 2248 O O . GLY B 1 143 ? 13.945 30.453 6.34 1 56.97 143 GLY B O 1
#

Secondary structure (DSSP, 8-state):
----TTSPPEEEEEEEEEEEE--HHHHHHHHTT--TT--HHHHHHHHHHHHHHTHHHHSTTPPP----EEEEEEEE-SSEEEEEEEEEEEESS--HHHHHHHHHHHHHHHHHHHHHHH--TTS--SS-EEEEEEEEEEEEE--/----TTSPPEEEEEEEEEEEE--HHHHHHHHTT--TT--HHHHHHHHHHHHHHTHHHHSTTPPP----EEEEEEEE-SSEEEEEEEEEEEESS--HHHHHHHHHHHHHHHHHHHHHHH--TTS--SS-EEEEEEEEEEEEE--

Nearest PDB structures (foldseek):
  2ohd-assembly1_D  TM=1.001E+00  e=1.676E-24  Sulfurisphaera tokodaii str. 7
  2ekn-assembly1_A  TM=9.924E-01  e=2.012E-21  Pyrococcus horikoshii OT3
  4fdf-assembly1_B  TM=9.757E-01  e=6.773E-18  Mycobacterium tuberculosis
  4fdf-assembly1_A  TM=9.637E-01  e=5.086E-16  Mycobacterium tuberculosis
  2eey-assembly1_A  TM=9.123E-01  e=2.389E-15  Geobacillus kaustophilus HTA426

pLDDT: mean 97.55, std 4.08, range [56.44, 99.0]

InterPro domains:
  IPR002820 Molybdopterin cofactor biosynthesis C (MoaC) domain [PF01967] (1-139)
  IPR023045 Molybdenum cofactor biosynthesis C [TIGR00581] (1-131)
  IPR023047 Probable cyclic pyranopterin monophosphate synthase accessory protein, archaea [MF_01224_A] (1-141)
  IPR023047 Probable cyclic pyranopterin monophosphate synthase accessory protein, archaea [cd01419] (1-141)
  IPR036522 Molybdopterin cofactor biosynthesis C (MoaC) domain superfamily [G3DSA:3.30.70.640] (1-143)
  IPR036522 Molybdopterin cofactor biosynthesis C (MoaC) domain superfamily [SSF55040] (1-139)
  IPR050105 Molybdenum cofactor biosynthesis MoaA/MoaC [PTHR22960] (1-138)

Foldseek 3Di:
DDDLVPFFFFKKKWKKKKWKFADQVLLVCQVVQNQPVGNLFVVLFVQLLVQLQCLCVVDVPDDRFPWDDKGWDWDRDRGTIMIMMMTMDGGRDHSHSSNLRSNVSSNVSSCVRRVVVQADPVRDRPTIDMDRTDIPDMDTDDD/DDDLVPFFFFKKKWKKKKWKFADQVLLVCQVVQNQPVGNLFVVLFVQLLVQLQCLCVVDVPDDRFPWDDKGWDWDRDRGTIMIMMMTMDGGRDHSHSSNLRSNVSSNVSSCVRRVVVQADPVRDRPTIDMDRTDIPDMDTDDD

Organism: Sulfolobus acidocaldarius (strain ATCC 33909 / DSM 639 / JCM 8929 / NBRC 15157 / NCIMB 11770) (NCBI:txid330779)

Radius of gyration: 18.38 Å; Cα contacts (8 Å, |Δi|>4): 685; chains: 2; bounding box: 40×57×43 Å

Solvent-accessible surface area (backbone atoms only — not comparable to full-atom values): 14763 Å² total; per-residue (Å²): 91,80,88,51,84,88,47,64,74,28,44,23,34,13,30,12,31,26,34,36,36,44,53,60,70,51,53,50,32,58,75,68,62,62,38,89,68,44,62,53,65,64,52,15,34,51,31,9,52,55,37,29,77,40,33,36,79,57,27,84,58,48,68,83,71,78,69,72,43,75,47,61,44,77,42,83,53,87,53,28,40,37,32,40,13,39,22,31,28,72,35,57,64,78,37,50,65,31,9,44,39,14,28,51,43,19,51,50,31,42,44,66,59,45,44,80,72,52,38,48,97,79,63,37,48,88,70,46,33,36,30,63,31,34,59,77,45,62,45,78,43,82,127,91,80,89,51,85,87,48,65,73,28,43,22,34,13,31,12,30,26,33,36,36,44,53,60,70,51,53,50,32,57,76,68,63,62,38,88,68,44,61,53,65,63,51,15,34,51,32,9,51,55,37,28,76,39,32,35,79,59,27,82,57,46,71,84,70,77,69,71,43,74,46,61,43,77,43,83,54,87,54,29,40,38,32,40,14,40,24,31,29,72,35,55,65,78,37,50,65,31,9,44,38,13,27,52,43,18,52,52,30,42,46,66,58,46,43,82,72,52,40,48,98,82,63,38,46,89,69,47,34,35,29,64,32,32,59,78,44,61,44,77,43,82,125